Protein AF-A0A0V0QYP5-F1 (afdb_monomer)

Structure (mmCIF, N/CA/C/O backbone):
data_AF-A0A0V0QYP5-F1
#
_entry.id   AF-A0A0V0QYP5-F1
#
loop_
_atom_site.group_PDB
_atom_site.id
_atom_site.type_symbol
_atom_site.label_atom_id
_atom_site.label_alt_id
_atom_site.label_comp_id
_atom_site.label_asym_id
_atom_site.label_entity_id
_atom_site.label_seq_id
_atom_site.pdbx_PDB_ins_code
_atom_site.Cartn_x
_atom_site.Cartn_y
_atom_site.Cartn_z
_atom_site.occupancy
_atom_site.B_iso_or_equiv
_atom_site.auth_seq_id
_atom_site.auth_comp_id
_atom_site.auth_asym_id
_atom_site.auth_atom_id
_atom_site.pdbx_PDB_model_num
ATOM 1 N N . MET A 1 1 ? 13.765 -15.704 -57.315 1.00 53.16 1 MET A N 1
ATOM 2 C CA . MET A 1 1 ? 14.510 -14.980 -56.261 1.00 53.16 1 MET A CA 1
ATOM 3 C C . MET A 1 1 ? 13.565 -14.400 -55.214 1.00 53.16 1 MET A C 1
ATOM 5 O O . MET A 1 1 ? 14.045 -14.079 -54.140 1.00 53.16 1 MET A O 1
ATOM 9 N N . ASP A 1 2 ? 12.255 -14.352 -55.475 1.00 53.53 2 ASP A N 1
ATOM 10 C CA . ASP A 1 2 ? 11.252 -13.851 -54.523 1.00 53.53 2 ASP A CA 1
ATOM 11 C C . ASP A 1 2 ? 10.907 -14.829 -53.381 1.00 53.53 2 ASP A C 1
ATOM 13 O O . ASP A 1 2 ? 10.533 -14.388 -52.301 1.00 53.53 2 ASP A O 1
ATOM 17 N N . ASP A 1 3 ? 11.130 -16.138 -53.550 1.00 54.53 3 ASP A N 1
ATOM 18 C CA . ASP A 1 3 ? 10.831 -17.136 -52.502 1.00 54.53 3 ASP A CA 1
ATOM 19 C C . ASP A 1 3 ? 11.769 -17.071 -51.281 1.00 54.53 3 ASP A C 1
ATOM 21 O O . ASP A 1 3 ? 11.439 -17.594 -50.220 1.00 54.53 3 ASP A O 1
ATOM 25 N N . PHE A 1 4 ? 12.944 -16.442 -51.403 1.00 55.88 4 PHE A N 1
ATOM 26 C CA . PHE A 1 4 ? 13.913 -16.380 -50.300 1.00 55.88 4 PHE A CA 1
ATOM 27 C C . PHE A 1 4 ? 13.578 -15.266 -49.297 1.00 55.88 4 PHE A C 1
ATOM 29 O O . PHE A 1 4 ? 13.729 -15.457 -48.096 1.00 55.88 4 PHE A O 1
ATOM 36 N N . PHE A 1 5 ? 13.047 -14.136 -49.777 1.00 58.66 5 PHE A N 1
ATOM 37 C CA . PHE A 1 5 ? 12.621 -13.023 -48.9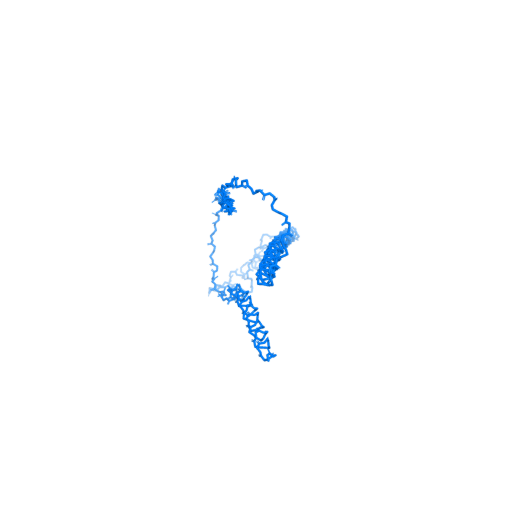19 1.00 58.66 5 PHE A CA 1
ATOM 38 C C . PHE A 1 5 ? 11.366 -13.365 -48.110 1.00 58.66 5 PHE A C 1
ATOM 40 O O . PHE A 1 5 ? 11.250 -12.981 -46.951 1.00 58.66 5 PHE A O 1
ATOM 47 N N . GLN A 1 6 ? 10.462 -14.160 -48.684 1.00 67.81 6 GLN A N 1
ATOM 48 C CA . GLN A 1 6 ? 9.231 -14.568 -48.009 1.00 67.81 6 GLN A CA 1
ATOM 49 C C . GLN A 1 6 ? 9.480 -15.566 -46.866 1.00 67.81 6 GLN A C 1
ATOM 51 O O . GLN A 1 6 ? 8.699 -15.644 -45.920 1.00 67.81 6 GLN A O 1
ATOM 56 N N . GLN A 1 7 ? 10.589 -16.311 -46.928 1.00 69.69 7 GLN A N 1
ATOM 57 C CA . GLN A 1 7 ? 10.993 -17.232 -45.869 1.00 69.69 7 GLN A CA 1
ATOM 58 C C . GLN A 1 7 ? 11.652 -16.511 -44.682 1.00 69.69 7 GLN A C 1
ATOM 60 O O . GLN A 1 7 ? 11.530 -16.976 -43.551 1.00 69.69 7 GLN A O 1
ATOM 65 N N . GLU A 1 8 ? 12.325 -15.384 -44.920 1.00 69.81 8 GLU A N 1
ATOM 66 C CA . GLU A 1 8 ? 12.982 -14.595 -43.871 1.00 69.81 8 GLU A CA 1
ATOM 67 C C . GLU A 1 8 ? 11.965 -13.769 -43.063 1.00 69.81 8 GLU A C 1
ATOM 69 O O . GLU A 1 8 ? 12.056 -13.704 -41.837 1.00 69.81 8 GLU A O 1
ATOM 74 N N . GLU A 1 9 ? 10.927 -13.248 -43.726 1.00 70.81 9 GLU A N 1
ATOM 75 C CA . GLU A 1 9 ? 9.827 -12.511 -43.087 1.00 70.81 9 GLU A CA 1
ATOM 76 C C . GLU A 1 9 ? 8.991 -13.418 -42.161 1.00 70.81 9 GLU A C 1
ATOM 78 O O . GLU A 1 9 ? 8.730 -13.068 -41.010 1.00 70.81 9 GLU A O 1
ATOM 83 N N . GLN A 1 10 ? 8.693 -14.654 -42.587 1.00 69.50 10 GLN A N 1
ATOM 84 C CA . GLN A 1 10 ? 8.013 -15.638 -41.728 1.00 69.50 10 GLN A CA 1
ATOM 85 C C . GLN A 1 10 ? 8.860 -16.086 -40.529 1.00 69.50 10 GLN A C 1
ATOM 87 O O . GLN A 1 10 ? 8.317 -16.501 -39.505 1.00 69.50 10 GLN A O 1
ATOM 92 N N . GLN A 1 11 ? 10.190 -16.023 -40.636 1.00 70.56 11 GLN A N 1
ATOM 93 C CA . GLN A 1 11 ? 11.078 -16.414 -39.543 1.00 70.56 11 GLN A CA 1
ATOM 94 C C . GLN A 1 11 ? 11.203 -15.309 -38.481 1.00 70.56 11 GLN A C 1
ATOM 96 O O . GLN A 1 11 ? 11.362 -15.632 -37.304 1.00 70.56 11 GLN A O 1
ATOM 101 N N . GLN A 1 12 ? 11.062 -14.033 -38.866 1.00 67.31 12 GLN A N 1
ATOM 102 C CA . GLN A 1 12 ? 10.974 -12.915 -37.919 1.00 67.31 12 GLN A CA 1
ATOM 103 C C . GLN A 1 12 ? 9.638 -12.892 -37.166 1.00 67.31 12 GLN A C 1
ATOM 105 O O . GLN A 1 12 ? 9.656 -12.783 -35.940 1.00 67.31 12 GLN A O 1
ATOM 110 N N . GLU A 1 13 ? 8.501 -13.101 -37.842 1.00 67.94 13 GLU A N 1
ATOM 111 C CA . GLU A 1 13 ? 7.188 -13.138 -37.167 1.00 67.94 13 GLU A CA 1
ATOM 112 C C . GLU A 1 13 ? 7.093 -14.260 -36.118 1.00 67.94 13 GLU A C 1
ATOM 114 O O . GLU A 1 13 ? 6.471 -14.095 -35.066 1.00 67.94 13 GLU A O 1
ATOM 119 N N . HIS A 1 14 ? 7.741 -15.406 -36.360 1.00 65.69 14 HIS A N 1
ATOM 120 C CA . HIS A 1 14 ? 7.749 -16.509 -35.395 1.00 65.69 14 HIS A CA 1
ATOM 121 C C . HIS A 1 14 ? 8.608 -16.220 -34.154 1.00 65.69 14 HIS A C 1
ATOM 123 O O . HIS A 1 14 ? 8.344 -16.770 -33.084 1.00 65.69 14 HIS A O 1
ATOM 129 N N . GLN A 1 15 ? 9.618 -15.353 -34.278 1.00 63.19 15 GLN A N 1
ATOM 130 C CA . GLN A 1 15 ? 10.482 -14.969 -33.163 1.00 63.19 15 GLN A CA 1
ATOM 131 C C . GLN A 1 15 ? 9.819 -13.908 -32.270 1.00 63.19 15 GLN A C 1
ATOM 133 O O . GLN A 1 15 ? 9.962 -13.976 -31.050 1.00 63.19 15 GLN A O 1
ATOM 138 N N . GLU A 1 16 ? 9.034 -12.987 -32.843 1.00 59.53 16 GLU A N 1
ATOM 139 C CA . GLU A 1 16 ? 8.239 -12.024 -32.062 1.00 59.53 16 GLU A CA 1
ATOM 140 C C . GLU A 1 16 ? 7.101 -12.701 -31.284 1.00 59.53 16 GLU A C 1
ATOM 142 O O . GLU A 1 16 ? 6.906 -12.403 -30.106 1.00 59.53 16 GLU A O 1
ATOM 147 N N . GLN A 1 17 ? 6.413 -13.691 -31.870 1.00 60.09 17 GLN A N 1
ATOM 148 C CA . GLN A 1 17 ? 5.340 -14.406 -31.160 1.00 60.09 17 GLN A CA 1
ATOM 149 C C . GLN A 1 17 ? 5.836 -15.238 -29.964 1.00 60.09 17 GLN A C 1
ATOM 151 O O . GLN A 1 17 ? 5.090 -15.418 -29.002 1.00 60.09 17 GLN A O 1
ATOM 156 N N . GLN A 1 18 ? 7.081 -15.730 -29.985 1.00 55.62 18 GLN A N 1
ATOM 157 C CA . GLN A 1 18 ? 7.662 -16.414 -28.822 1.00 55.62 18 GLN A CA 1
ATOM 158 C C . GLN A 1 18 ? 7.981 -15.450 -27.671 1.00 55.62 18 GLN A C 1
ATOM 160 O O . GLN A 1 18 ? 7.773 -15.810 -26.514 1.00 55.62 18 GLN A O 1
ATOM 165 N N . TYR A 1 19 ? 8.414 -14.222 -27.971 1.00 53.41 19 TYR A N 1
ATOM 166 C CA . TYR A 1 19 ? 8.727 -13.222 -26.944 1.00 53.41 19 TYR A CA 1
ATOM 167 C C . TYR A 1 19 ? 7.479 -12.697 -26.216 1.00 53.41 19 TYR A C 1
ATOM 169 O O . TYR A 1 19 ? 7.526 -12.474 -25.004 1.00 53.41 19 TYR A O 1
ATOM 177 N N . ASP A 1 20 ? 6.348 -12.559 -26.912 1.00 53.25 20 ASP A N 1
ATOM 178 C CA . ASP A 1 20 ? 5.087 -12.135 -26.285 1.00 53.25 20 ASP A CA 1
ATOM 179 C C . ASP A 1 20 ? 4.459 -13.226 -25.402 1.00 53.25 20 ASP A C 1
ATOM 181 O O . ASP A 1 20 ? 3.785 -12.921 -24.414 1.00 53.25 20 ASP A O 1
ATOM 185 N N . GLN A 1 21 ? 4.701 -14.506 -25.709 1.00 53.16 21 GLN A N 1
ATOM 186 C CA . GLN A 1 21 ? 4.174 -15.616 -24.913 1.00 53.16 21 GLN A CA 1
ATOM 187 C C . GLN A 1 21 ? 4.957 -15.834 -23.604 1.00 53.16 21 GLN A C 1
ATOM 189 O O . GLN A 1 21 ? 4.363 -16.260 -22.612 1.00 53.16 21 GLN A O 1
ATOM 194 N N . GLU A 1 22 ? 6.250 -15.488 -23.553 1.00 53.25 22 GLU A N 1
ATOM 195 C CA . GLU A 1 22 ? 7.044 -15.551 -22.314 1.00 53.25 22 GLU A CA 1
ATOM 196 C C . GLU A 1 22 ? 6.731 -14.399 -21.343 1.00 53.25 22 GLU A C 1
ATOM 198 O O . GLU A 1 22 ? 6.664 -14.637 -20.136 1.00 53.25 22 GLU A O 1
ATOM 203 N N . GLN A 1 23 ? 6.418 -13.185 -21.823 1.00 54.53 23 GLN A N 1
ATOM 204 C CA . GLN A 1 23 ? 6.046 -12.079 -20.920 1.00 54.53 23 GLN A CA 1
ATOM 205 C C . GLN A 1 23 ? 4.699 -12.293 -20.209 1.00 54.53 23 GLN A C 1
ATOM 207 O O . GLN A 1 23 ? 4.527 -11.831 -19.085 1.00 54.53 23 GLN A O 1
ATOM 212 N N . GLN A 1 24 ? 3.760 -13.043 -20.797 1.00 54.03 24 GLN A N 1
ATOM 213 C CA . GLN A 1 24 ? 2.479 -13.359 -20.139 1.00 54.03 24 GLN A CA 1
ATOM 214 C C . GLN A 1 24 ? 2.578 -14.506 -19.112 1.00 54.03 24 GLN A C 1
ATOM 216 O O . GLN A 1 24 ? 1.658 -14.715 -18.314 1.00 54.03 24 GLN A O 1
ATOM 221 N N . GLY A 1 25 ? 3.682 -15.262 -19.116 1.00 48.03 25 GLY A N 1
ATOM 222 C CA . GLY A 1 25 ? 3.931 -16.347 -18.164 1.00 48.03 25 GLY A CA 1
ATOM 223 C C . GLY A 1 25 ? 4.463 -15.874 -16.809 1.00 48.03 25 GLY A C 1
ATOM 224 O O . GLY A 1 25 ? 4.170 -16.499 -15.789 1.00 48.03 25 GLY A O 1
ATOM 225 N N . GLU A 1 26 ? 5.206 -14.764 -16.773 1.00 50.50 26 GLU A N 1
ATOM 226 C CA . GLU A 1 26 ? 5.828 -14.263 -15.538 1.00 50.50 26 GLU A CA 1
ATOM 227 C C . GLU A 1 26 ? 4.867 -13.444 -14.662 1.00 50.50 26 GLU A C 1
ATOM 229 O O . GLU A 1 26 ? 4.971 -13.495 -13.434 1.00 50.50 26 GLU A O 1
ATOM 234 N N . ASP A 1 27 ? 3.865 -12.787 -15.255 1.00 49.34 27 ASP A N 1
ATOM 235 C CA . ASP A 1 27 ? 2.861 -12.023 -14.499 1.00 49.34 27 ASP A CA 1
ATOM 236 C C . ASP A 1 27 ? 1.897 -12.931 -13.701 1.00 49.34 27 ASP A C 1
ATOM 238 O O . ASP A 1 27 ? 1.342 -12.517 -12.685 1.00 49.34 27 ASP A O 1
ATOM 242 N N . ASN A 1 28 ? 1.755 -14.208 -14.080 1.00 49.97 28 ASN A N 1
ATOM 243 C CA . ASN A 1 28 ? 0.887 -15.168 -13.382 1.00 49.97 28 ASN A CA 1
ATOM 244 C C . ASN A 1 28 ? 1.536 -15.838 -12.157 1.00 49.97 28 ASN A C 1
ATOM 246 O O . ASN A 1 28 ? 0.851 -16.523 -11.394 1.00 49.97 28 ASN A O 1
ATOM 250 N N . TYR A 1 29 ? 2.844 -15.665 -11.932 1.00 50.25 29 TYR A N 1
ATOM 251 C CA . TYR A 1 29 ? 3.521 -16.332 -10.812 1.00 50.25 29 TYR A CA 1
ATOM 252 C C . TYR A 1 29 ? 3.349 -15.599 -9.471 1.00 50.25 29 TYR A C 1
ATOM 254 O O . TYR A 1 29 ? 3.568 -16.193 -8.414 1.00 50.25 29 TYR A O 1
ATOM 262 N N . PHE A 1 30 ? 2.929 -14.329 -9.491 1.00 48.25 30 PHE A N 1
ATOM 263 C CA . PHE A 1 30 ? 2.711 -13.540 -8.273 1.00 48.25 30 PHE A CA 1
ATOM 264 C C . PHE A 1 30 ? 1.252 -13.545 -7.787 1.00 48.25 30 PHE A C 1
ATOM 266 O O . PHE A 1 30 ? 0.999 -13.262 -6.617 1.00 48.25 30 PHE A O 1
ATOM 273 N N . GLU A 1 31 ? 0.293 -13.910 -8.643 1.00 47.88 31 GLU A N 1
ATOM 274 C CA . GLU A 1 31 ? -1.141 -13.840 -8.319 1.00 47.88 31 GLU A CA 1
ATOM 275 C C . GLU A 1 31 ? -1.688 -15.115 -7.643 1.00 47.88 31 GLU A C 1
ATOM 277 O O . GLU A 1 31 ? -2.779 -15.101 -7.083 1.00 47.88 31 GLU A O 1
ATOM 282 N N . ASN A 1 32 ? -0.909 -16.205 -7.588 1.00 45.22 32 ASN A N 1
ATOM 283 C CA . ASN A 1 32 ? -1.390 -17.509 -7.104 1.00 45.22 32 ASN A CA 1
ATOM 284 C C . ASN A 1 32 ? -0.876 -17.939 -5.715 1.00 45.22 32 ASN A C 1
ATOM 286 O O . ASN A 1 32 ? -0.945 -19.115 -5.366 1.00 45.22 32 ASN A O 1
ATOM 290 N N . GLN A 1 33 ? -0.367 -17.007 -4.899 1.00 51.31 33 GLN A N 1
ATOM 291 C CA . GLN A 1 33 ? 0.080 -17.296 -3.523 1.00 51.31 33 GLN A CA 1
ATOM 292 C C . GLN A 1 33 ? -0.805 -16.686 -2.421 1.00 51.31 33 GLN A C 1
ATOM 294 O O . GLN A 1 33 ? -0.380 -16.605 -1.271 1.00 51.31 33 GLN A O 1
ATOM 299 N N . GLN A 1 34 ? -2.035 -16.264 -2.741 1.00 52.47 34 GLN A N 1
ATOM 300 C CA . GLN A 1 34 ? -2.908 -15.576 -1.778 1.00 52.47 34 GLN A CA 1
ATOM 301 C C . GLN A 1 34 ? -4.223 -16.287 -1.423 1.00 52.47 34 GLN A C 1
ATOM 303 O O . GLN A 1 34 ? -5.089 -15.675 -0.802 1.00 52.47 34 GLN A O 1
ATOM 308 N N . GLN A 1 35 ? -4.375 -17.576 -1.732 1.00 51.72 35 GLN A N 1
ATOM 309 C CA . GLN A 1 35 ? -5.512 -18.370 -1.258 1.00 51.72 35 GLN A CA 1
ATOM 310 C C . GLN A 1 35 ? -5.071 -19.780 -0.879 1.00 51.72 35 GLN A C 1
ATOM 312 O O . GLN A 1 35 ? -5.054 -20.662 -1.721 1.00 51.72 35 GLN A O 1
ATOM 317 N N . GLU A 1 36 ? -4.693 -19.964 0.385 1.00 50.28 36 GLU A N 1
ATOM 318 C CA . GLU A 1 36 ? -5.029 -21.137 1.207 1.00 50.28 36 GLU A CA 1
ATOM 319 C C . GLU A 1 36 ? -4.433 -20.924 2.606 1.00 50.28 36 GLU A C 1
ATOM 321 O O . GLU A 1 36 ? -3.222 -20.975 2.813 1.00 50.28 36 GLU A O 1
ATOM 326 N N . GLY A 1 37 ? -5.297 -20.599 3.567 1.00 43.81 37 GLY A N 1
ATOM 327 C CA . GLY A 1 37 ? -4.904 -20.330 4.947 1.00 43.81 37 GLY A CA 1
ATOM 328 C C . GLY A 1 37 ? -6.056 -19.809 5.798 1.00 43.81 37 GLY A C 1
ATOM 329 O O . GLY A 1 37 ? -5.898 -18.803 6.485 1.00 43.81 37 GLY A O 1
ATOM 330 N N . GLU A 1 38 ? -7.220 -20.458 5.714 1.00 50.66 38 GLU A N 1
ATOM 331 C CA . GLU A 1 38 ? -8.222 -20.388 6.778 1.00 50.66 38 GLU A CA 1
ATOM 332 C C . GLU A 1 38 ? -7.829 -21.357 7.907 1.00 50.66 38 GLU A C 1
ATOM 334 O O . GLU A 1 38 ? -7.291 -22.438 7.665 1.00 50.66 38 GLU A O 1
ATOM 339 N N . ASP A 1 39 ? -8.131 -20.920 9.128 1.00 52.06 39 ASP A N 1
ATOM 340 C CA . ASP A 1 39 ? -8.142 -21.657 10.393 1.00 52.06 39 ASP A CA 1
ATOM 341 C C . ASP A 1 39 ? -6.800 -21.928 11.091 1.00 52.06 39 ASP A C 1
ATOM 343 O O . ASP A 1 39 ? -6.361 -23.065 11.254 1.00 52.06 39 ASP A O 1
ATOM 347 N N . HIS A 1 40 ? -6.225 -20.872 11.683 1.00 42.31 40 HIS A N 1
ATOM 348 C CA . HIS A 1 40 ? -5.511 -21.037 12.950 1.00 42.31 40 HIS A CA 1
ATOM 349 C C . HIS A 1 40 ? -6.034 -20.103 14.041 1.00 42.31 40 HIS A C 1
ATOM 351 O O . HIS A 1 40 ? -6.167 -18.890 13.890 1.00 42.31 40 HIS A O 1
ATOM 357 N N . GLU A 1 41 ? -6.363 -20.766 15.142 1.00 43.88 41 GLU A N 1
ATOM 358 C CA . GLU A 1 41 ? -6.987 -20.291 16.359 1.00 43.88 41 GLU A CA 1
ATOM 359 C C . GLU A 1 41 ? -6.230 -19.147 17.043 1.00 43.88 41 GLU A C 1
ATOM 361 O O . GLU A 1 41 ? -5.001 -19.084 17.067 1.00 43.88 41 GLU A O 1
ATOM 366 N N . ASN A 1 42 ? -7.031 -18.292 17.683 1.00 50.44 42 ASN A N 1
ATOM 367 C CA . ASN A 1 42 ? -6.669 -17.375 18.757 1.00 50.44 42 ASN A CA 1
ATOM 368 C C . ASN A 1 42 ? -5.474 -17.849 19.600 1.00 50.44 42 ASN A C 1
ATOM 370 O O . ASN A 1 42 ? -5.575 -18.826 20.344 1.00 50.44 42 ASN A O 1
ATOM 374 N N . HIS A 1 43 ? -4.401 -17.062 19.593 1.00 41.81 43 HIS A N 1
ATOM 375 C CA . HIS A 1 43 ? -3.522 -16.920 20.749 1.00 41.81 43 HIS A CA 1
ATOM 376 C C . HIS A 1 43 ? -3.422 -15.441 21.120 1.00 41.81 43 HIS A C 1
ATOM 378 O O . HIS A 1 43 ? -2.831 -14.630 20.409 1.00 41.81 43 HIS A O 1
ATOM 384 N N . GLU A 1 44 ? -4.024 -15.114 22.262 1.00 50.66 44 GLU A N 1
ATOM 385 C CA . GLU A 1 44 ? -3.632 -13.979 23.087 1.00 50.66 44 GLU A CA 1
ATOM 386 C C . GLU A 1 44 ? -2.145 -14.110 23.441 1.00 50.66 44 GLU A C 1
ATOM 388 O O . GLU A 1 44 ? -1.722 -15.141 23.961 1.00 50.66 44 GLU A O 1
ATOM 393 N N . ASN A 1 45 ? -1.362 -13.070 23.161 1.00 42.28 45 ASN A N 1
ATOM 394 C CA . ASN A 1 45 ? -0.267 -12.584 24.006 1.00 42.28 45 ASN A CA 1
ATOM 395 C C . ASN A 1 45 ? 0.260 -11.282 23.385 1.00 42.28 45 ASN A C 1
ATOM 397 O O . ASN A 1 45 ? 0.645 -11.240 22.222 1.00 42.28 45 ASN A O 1
ATOM 401 N N . GLN A 1 46 ? 0.001 -10.157 24.049 1.00 43.78 46 GLN A N 1
ATOM 402 C CA . GLN A 1 46 ? 0.918 -9.501 24.990 1.00 43.78 46 GLN A CA 1
ATOM 403 C C . GLN A 1 46 ? 2.019 -8.711 24.275 1.00 43.78 46 GLN A C 1
ATOM 405 O O . GLN A 1 46 ? 2.936 -9.272 23.687 1.00 43.78 46 GLN A O 1
ATOM 410 N N . ASP A 1 47 ? 1.863 -7.389 24.348 1.00 50.94 47 ASP A N 1
ATOM 411 C CA . ASP A 1 47 ? 2.914 -6.385 24.504 1.00 50.94 47 ASP A CA 1
ATOM 412 C C . ASP A 1 47 ? 4.283 -6.721 23.898 1.00 50.94 47 ASP A C 1
ATOM 414 O O . ASP A 1 47 ? 5.191 -7.187 24.577 1.00 50.94 47 ASP A O 1
ATOM 418 N N . ASN A 1 48 ? 4.454 -6.350 22.630 1.00 44.38 48 ASN A N 1
ATOM 419 C CA . ASN A 1 48 ? 5.758 -5.990 22.076 1.00 44.38 48 ASN A CA 1
ATOM 420 C C . ASN A 1 48 ? 5.711 -4.517 21.644 1.00 44.38 48 ASN A C 1
ATOM 422 O O . ASN A 1 48 ? 5.717 -4.167 20.463 1.00 44.38 48 ASN A O 1
ATOM 426 N N . GLN A 1 49 ? 5.620 -3.635 22.641 1.00 50.47 49 GLN A N 1
ATOM 427 C CA . GLN A 1 49 ? 6.303 -2.349 22.569 1.00 50.47 49 GLN A CA 1
ATOM 428 C C . GLN A 1 49 ? 7.764 -2.643 22.881 1.00 50.47 49 GLN A C 1
ATOM 430 O O . GLN A 1 49 ? 8.080 -2.878 24.035 1.00 50.47 49 GLN A O 1
ATOM 435 N N . ASP A 1 50 ? 8.585 -2.749 21.842 1.00 48.66 50 ASP A N 1
A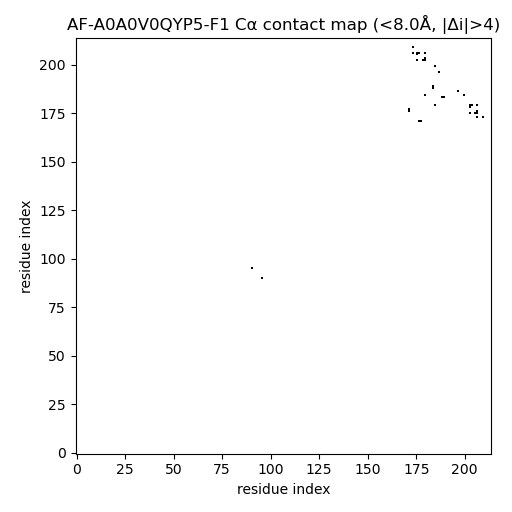TOM 436 C CA . ASP A 1 50 ? 10.037 -2.545 21.838 1.00 48.66 50 ASP A CA 1
ATOM 437 C C . ASP A 1 50 ? 10.585 -3.272 20.614 1.00 48.66 50 ASP A C 1
ATOM 439 O O . ASP A 1 50 ? 10.709 -4.493 20.586 1.00 48.66 50 ASP A O 1
ATOM 443 N N . ASN A 1 51 ? 10.828 -2.510 19.550 1.00 47.28 51 ASN A N 1
ATOM 444 C CA . ASN A 1 51 ? 12.142 -2.399 18.918 1.00 47.28 51 ASN A CA 1
ATOM 445 C C . ASN A 1 51 ? 11.971 -1.809 17.509 1.00 47.28 51 ASN A C 1
ATOM 447 O O . ASN A 1 51 ? 12.077 -2.491 16.493 1.00 47.28 51 ASN A O 1
ATOM 451 N N . PHE A 1 52 ? 11.668 -0.509 17.452 1.00 43.69 52 PHE A N 1
ATOM 452 C CA . PHE A 1 52 ? 11.731 0.282 16.219 1.00 43.69 52 PHE A CA 1
ATOM 453 C C . PHE A 1 52 ? 13.163 0.808 15.997 1.00 43.69 52 PHE A C 1
ATOM 455 O O . PHE A 1 52 ? 13.359 1.897 15.460 1.00 43.69 52 PHE A O 1
ATOM 462 N N . GLU A 1 53 ? 14.182 0.063 16.445 1.00 44.84 53 GLU A N 1
ATOM 463 C CA . GLU A 1 53 ? 15.564 0.338 16.083 1.00 44.84 53 GLU A CA 1
ATOM 464 C C . GLU A 1 53 ? 15.883 -0.319 14.743 1.00 44.84 53 GLU A C 1
ATOM 466 O O . GLU A 1 53 ? 16.008 -1.532 14.599 1.00 44.84 53 GLU A O 1
ATOM 471 N N . ASN A 1 54 ? 16.133 0.560 13.778 1.00 47.09 54 ASN A N 1
ATOM 472 C CA . ASN A 1 54 ? 17.220 0.365 12.837 1.00 47.09 54 ASN A CA 1
ATOM 473 C C . ASN A 1 54 ? 16.999 -0.700 11.752 1.00 47.09 54 ASN A C 1
ATOM 475 O O . ASN A 1 54 ? 17.890 -1.490 11.448 1.00 47.09 54 ASN A O 1
ATOM 479 N N . TYR A 1 55 ? 15.885 -0.600 11.023 1.00 43.00 55 TYR A N 1
ATOM 480 C CA . TYR A 1 55 ? 15.972 -0.863 9.586 1.00 43.00 55 TYR A CA 1
ATOM 481 C C . TYR A 1 55 ? 16.709 0.313 8.949 1.00 43.00 55 TYR A C 1
ATOM 483 O O . TYR A 1 55 ? 16.109 1.231 8.386 1.00 43.00 55 TYR A O 1
ATOM 491 N N . GLN A 1 56 ? 18.040 0.285 9.067 1.00 43.81 56 GLN A N 1
ATOM 492 C CA . GLN A 1 56 ? 18.891 0.864 8.043 1.00 43.81 56 GLN A CA 1
ATOM 493 C C . GLN A 1 56 ? 18.314 0.389 6.717 1.00 43.81 56 GLN A C 1
ATOM 495 O O . GLN A 1 56 ? 18.341 -0.804 6.407 1.00 43.81 56 GLN A O 1
ATOM 500 N N . GLN A 1 57 ? 17.751 1.338 5.964 1.00 47.84 57 GLN A N 1
ATOM 501 C CA . GLN A 1 57 ? 17.686 1.228 4.521 1.00 47.84 57 GLN A CA 1
ATOM 502 C C . GLN A 1 57 ? 18.989 0.551 4.103 1.00 47.84 57 GLN A C 1
ATOM 504 O O . GLN A 1 57 ? 20.054 1.115 4.391 1.00 47.84 57 GLN A O 1
ATOM 509 N N . PRO A 1 58 ? 18.970 -0.609 3.425 1.00 46.91 58 PRO A N 1
ATOM 510 C CA . PRO A 1 58 ? 20.056 -0.828 2.509 1.00 46.91 58 PRO A CA 1
ATOM 511 C C . PRO A 1 58 ? 19.991 0.410 1.620 1.00 46.91 58 PRO A C 1
ATOM 513 O O . PRO A 1 58 ? 19.025 0.609 0.880 1.00 46.91 58 PRO A O 1
ATOM 516 N N . GLN A 1 59 ? 20.972 1.306 1.770 1.00 44.12 59 GLN A N 1
ATOM 517 C CA . GLN A 1 59 ? 21.402 2.099 0.645 1.00 44.12 59 GLN A CA 1
ATOM 518 C C . GLN A 1 59 ? 21.639 1.033 -0.407 1.00 44.12 59 GLN A C 1
ATOM 520 O O . GLN A 1 59 ? 22.638 0.316 -0.353 1.00 44.12 59 GLN A O 1
ATOM 525 N N . SER A 1 60 ? 20.633 0.825 -1.258 1.00 45.06 60 SER A N 1
ATOM 526 C CA . SER A 1 60 ? 20.771 0.129 -2.510 1.00 45.06 60 SER A CA 1
ATOM 527 C C . SER A 1 60 ? 21.818 0.969 -3.189 1.00 45.06 60 SER A C 1
ATOM 529 O O . SER A 1 60 ? 21.524 2.042 -3.728 1.00 45.06 60 SER A O 1
ATOM 531 N N . GLY A 1 61 ? 23.064 0.547 -2.958 1.00 41.72 61 GLY A N 1
ATOM 532 C CA . GLY A 1 61 ? 24.241 1.124 -3.527 1.00 41.72 61 GLY A CA 1
ATOM 533 C C . GLY A 1 61 ? 23.867 1.309 -4.966 1.00 41.72 61 GLY A C 1
ATOM 534 O O . GLY A 1 61 ? 23.321 0.404 -5.600 1.00 41.72 61 GLY A O 1
ATOM 535 N N . ASN A 1 62 ? 24.036 2.542 -5.402 1.00 44.56 62 ASN A N 1
ATOM 536 C CA . ASN A 1 62 ? 23.922 2.931 -6.774 1.00 44.56 62 ASN A CA 1
ATOM 537 C C . ASN A 1 62 ? 25.014 2.151 -7.524 1.00 44.56 62 ASN A C 1
ATOM 539 O O . ASN A 1 62 ? 26.029 2.703 -7.918 1.00 44.56 62 ASN A O 1
ATOM 543 N N . SER A 1 63 ? 24.823 0.844 -7.699 1.00 46.16 63 SER A N 1
ATOM 544 C CA . SER A 1 63 ? 25.420 0.044 -8.741 1.00 46.16 63 SER A CA 1
ATOM 545 C C . SER A 1 63 ? 24.627 0.351 -10.008 1.00 46.16 63 SER A C 1
ATOM 547 O O . SER A 1 63 ? 24.171 -0.529 -10.731 1.00 46.16 63 SER A O 1
ATOM 549 N N . GLN A 1 64 ? 24.575 1.644 -10.354 1.00 44.69 64 GLN A N 1
ATOM 550 C CA . GLN A 1 64 ? 25.109 2.021 -11.647 1.00 44.69 64 GLN A CA 1
ATOM 551 C C . GLN A 1 64 ? 26.495 1.373 -11.720 1.00 44.69 64 GLN A C 1
ATOM 553 O O . GLN A 1 64 ? 27.520 1.966 -11.394 1.00 44.69 64 GLN A O 1
ATOM 558 N N . GLN A 1 65 ? 26.510 0.106 -12.142 1.00 47.44 65 GLN A N 1
ATOM 559 C CA . GLN A 1 65 ? 27.505 -0.340 -13.086 1.00 47.44 65 GLN A CA 1
ATOM 560 C C . GLN A 1 65 ? 27.394 0.657 -14.226 1.00 47.44 65 GLN A C 1
ATOM 562 O O . GLN A 1 65 ? 26.587 0.544 -15.144 1.00 47.44 65 GLN A O 1
ATOM 567 N N . GLN A 1 66 ? 28.154 1.730 -14.050 1.00 43.03 66 GLN A N 1
ATOM 568 C CA . GLN A 1 66 ? 28.708 2.509 -15.108 1.00 43.03 66 GLN A CA 1
ATOM 569 C C . GLN A 1 66 ? 29.419 1.463 -15.962 1.00 43.03 66 GLN A C 1
ATOM 571 O O . GLN A 1 66 ? 30.580 1.133 -15.735 1.00 43.03 66 GLN A O 1
ATOM 576 N N . TYR A 1 67 ? 28.688 0.902 -16.925 1.00 44.50 67 TYR A N 1
ATOM 577 C CA . TYR A 1 67 ? 29.269 0.548 -18.200 1.00 44.50 67 TYR A CA 1
ATOM 578 C C . TYR A 1 67 ? 29.822 1.875 -18.735 1.00 44.50 67 TYR A C 1
ATOM 580 O O . TYR A 1 67 ? 29.223 2.556 -19.557 1.00 44.50 67 TYR A O 1
ATOM 588 N N . GLN A 1 68 ? 30.966 2.294 -18.183 1.00 45.19 68 GLN A N 1
ATOM 589 C CA . GLN A 1 68 ? 32.013 2.849 -19.001 1.00 45.19 68 GLN A CA 1
ATOM 590 C C . GLN A 1 68 ? 32.250 1.730 -19.997 1.00 45.19 68 GLN A C 1
ATOM 592 O O . GLN A 1 68 ? 32.965 0.766 -19.721 1.00 45.19 68 GLN A O 1
ATOM 597 N N . GLU A 1 69 ? 31.546 1.822 -21.124 1.00 47.50 69 GLU A N 1
ATOM 598 C CA . GLU A 1 69 ? 32.119 1.427 -22.386 1.00 47.50 69 GLU A CA 1
ATOM 599 C C . GLU A 1 69 ? 33.533 1.976 -22.336 1.00 47.50 69 GLU A C 1
ATOM 601 O O . GLU A 1 69 ? 33.795 3.177 -22.437 1.00 47.50 69 GLU A O 1
ATOM 606 N N . GLN A 1 70 ? 34.441 1.061 -22.031 1.00 39.94 70 GLN A N 1
ATOM 607 C CA . GLN A 1 70 ? 35.827 1.175 -22.357 1.00 39.94 70 GLN A CA 1
ATOM 608 C C . GLN A 1 70 ? 35.809 1.223 -23.884 1.00 39.94 70 GLN A C 1
ATOM 610 O O . GLN A 1 70 ? 36.028 0.222 -24.559 1.00 39.94 70 GLN A O 1
ATOM 615 N N . ASN A 1 71 ? 35.477 2.402 -24.419 1.00 45.91 71 ASN A N 1
ATOM 616 C CA . ASN A 1 71 ? 35.994 2.885 -25.674 1.00 45.91 71 ASN A CA 1
ATOM 617 C C . ASN A 1 71 ? 37.501 2.849 -25.453 1.00 45.91 71 ASN A C 1
ATOM 619 O O . ASN A 1 71 ? 38.130 3.822 -25.041 1.00 45.91 71 ASN A O 1
ATOM 623 N N . GLN A 1 72 ? 38.076 1.663 -25.656 1.00 43.88 72 GLN A N 1
ATOM 624 C CA . GLN A 1 72 ? 39.403 1.557 -26.201 1.00 43.88 72 GLN A CA 1
ATOM 625 C C . GLN A 1 72 ? 39.277 2.250 -27.546 1.00 43.88 72 GLN A C 1
ATOM 627 O O . GLN A 1 72 ? 38.949 1.647 -28.565 1.00 43.88 72 GLN A O 1
ATOM 632 N N . GLU A 1 73 ? 39.428 3.569 -27.478 1.00 38.59 73 GLU A N 1
ATOM 633 C CA . GLU A 1 73 ? 39.871 4.414 -28.552 1.00 38.59 73 GLU A CA 1
ATOM 634 C C . GLU A 1 73 ? 41.131 3.707 -29.038 1.00 38.59 73 GLU A C 1
ATOM 636 O O . GLU A 1 73 ? 42.218 3.827 -28.468 1.00 38.59 73 GLU A O 1
ATOM 641 N N . TYR A 1 74 ? 40.939 2.815 -30.011 1.00 40.97 74 TYR A N 1
ATOM 642 C CA . TYR A 1 74 ? 41.999 2.331 -30.857 1.00 40.97 74 TYR A CA 1
ATOM 643 C C . TYR A 1 74 ? 42.531 3.599 -31.500 1.00 40.97 74 TYR A C 1
ATOM 645 O O . TYR A 1 74 ? 42.041 4.066 -32.526 1.00 40.97 74 TYR A O 1
ATOM 653 N N . ASN A 1 75 ? 43.512 4.176 -30.818 1.00 43.66 75 ASN A N 1
ATOM 654 C CA . ASN A 1 75 ? 44.440 5.145 -31.328 1.00 43.66 75 ASN A CA 1
ATOM 655 C C . ASN A 1 75 ? 45.232 4.402 -32.408 1.00 43.66 75 ASN A C 1
ATOM 657 O O . ASN A 1 75 ? 46.349 3.938 -32.190 1.00 43.66 75 ASN A O 1
ATOM 661 N N . TRP A 1 76 ? 44.584 4.187 -33.556 1.00 42.19 76 TRP A N 1
ATOM 662 C CA . TRP A 1 76 ? 45.263 3.972 -34.814 1.00 42.19 76 TRP A CA 1
ATOM 663 C C . TRP A 1 76 ? 46.040 5.254 -35.034 1.00 42.19 76 TRP A C 1
ATOM 665 O O . TRP A 1 76 ? 45.505 6.239 -35.540 1.00 42.19 76 TRP A O 1
ATOM 675 N N . GLU A 1 77 ? 47.282 5.240 -34.548 1.00 38.03 77 GLU A N 1
ATOM 676 C CA . GLU A 1 77 ? 48.311 6.198 -34.888 1.00 38.03 77 GLU A CA 1
ATOM 677 C C . GLU A 1 77 ? 48.165 6.509 -36.371 1.00 38.03 77 GLU A C 1
ATOM 679 O O . GLU A 1 77 ? 48.428 5.677 -37.246 1.00 38.03 77 GLU A O 1
ATOM 684 N N . GLY A 1 78 ? 47.675 7.718 -36.634 1.00 40.38 78 GLY A N 1
ATOM 685 C CA . GLY A 1 78 ? 47.718 8.339 -37.935 1.00 40.38 78 GLY A CA 1
ATOM 686 C C . GLY A 1 78 ? 49.180 8.500 -38.303 1.00 40.38 78 GLY A C 1
ATOM 687 O O . GLY A 1 78 ? 49.778 9.550 -38.075 1.00 40.38 78 GLY A O 1
ATOM 688 N N . GLY A 1 79 ? 49.755 7.442 -38.872 1.00 42.81 79 GLY A N 1
ATOM 689 C CA . GLY A 1 79 ? 50.931 7.536 -39.706 1.00 42.81 79 GLY A CA 1
ATOM 690 C C . GLY A 1 79 ? 50.609 8.558 -40.783 1.00 42.81 79 GLY A C 1
ATOM 691 O O . GLY A 1 79 ? 49.825 8.287 -41.692 1.00 42.81 79 GLY A O 1
ATOM 692 N N . GLN A 1 80 ? 51.173 9.755 -40.634 1.00 44.25 80 GLN A N 1
ATOM 693 C CA . GLN A 1 80 ? 51.192 10.790 -41.654 1.00 44.25 80 GLN A CA 1
ATOM 694 C C . GLN A 1 80 ? 51.962 10.250 -42.861 1.00 44.25 80 GLN A C 1
ATOM 696 O O . GLN A 1 80 ? 53.144 10.526 -43.048 1.00 44.25 80 GLN A O 1
ATOM 701 N N . ASN A 1 81 ? 51.288 9.458 -43.690 1.00 46.41 81 ASN A N 1
ATOM 702 C CA . ASN A 1 81 ? 51.697 9.278 -45.065 1.00 46.41 81 ASN A CA 1
ATOM 703 C C . ASN A 1 81 ? 51.392 10.597 -45.771 1.00 46.41 81 ASN A C 1
ATOM 705 O O . ASN A 1 81 ? 50.234 10.940 -46.007 1.00 46.41 81 ASN A O 1
ATOM 709 N N . GLN A 1 82 ? 52.452 11.353 -46.061 1.00 49.19 82 GLN A N 1
ATOM 710 C CA . GLN A 1 82 ? 52.432 12.403 -47.069 1.00 49.19 82 GLN A CA 1
ATOM 711 C C . GLN A 1 82 ? 51.975 11.769 -48.381 1.00 49.19 82 GLN A C 1
ATOM 713 O O . GLN A 1 82 ? 52.762 11.165 -49.104 1.00 49.19 82 GLN A O 1
ATOM 718 N N . GLN A 1 83 ? 50.679 11.858 -48.657 1.00 48.84 83 GLN A N 1
ATOM 719 C CA . GLN A 1 83 ? 50.136 11.487 -49.946 1.00 48.84 83 GLN A CA 1
ATOM 720 C C . GLN A 1 83 ? 50.326 12.691 -50.864 1.00 48.84 83 GLN A C 1
ATOM 722 O O . GLN A 1 83 ? 49.635 13.706 -50.758 1.00 48.84 83 GLN A O 1
ATOM 727 N N . GLU A 1 84 ? 51.332 12.581 -51.728 1.00 48.53 84 GLU A N 1
ATOM 728 C CA . GLU A 1 84 ? 51.464 13.404 -52.921 1.00 48.53 84 GLU A CA 1
ATOM 729 C C . GLU A 1 84 ? 50.114 13.429 -53.648 1.00 48.53 84 GLU A C 1
ATOM 731 O O . GLU A 1 84 ? 49.539 12.383 -53.960 1.00 48.53 84 GLU A O 1
ATOM 736 N N . GLN A 1 85 ? 49.589 14.633 -53.886 1.00 49.97 85 GLN A N 1
ATOM 737 C CA . GLN A 1 85 ? 48.374 14.843 -54.665 1.00 49.97 85 GLN A CA 1
ATOM 738 C C . GLN A 1 85 ? 48.635 14.407 -56.109 1.00 49.97 85 GLN A C 1
ATOM 740 O O . GLN A 1 85 ? 49.099 15.188 -56.939 1.00 49.97 85 GLN A O 1
ATOM 745 N N . GLN A 1 86 ? 48.345 13.144 -56.407 1.00 58.41 86 GLN A N 1
ATOM 746 C CA . GLN A 1 86 ? 48.186 12.702 -57.781 1.00 58.41 86 GLN A CA 1
ATOM 747 C C . GLN A 1 86 ? 46.824 13.175 -58.313 1.00 58.41 86 GLN A C 1
ATOM 749 O O . GLN A 1 86 ? 45.840 13.185 -57.568 1.00 58.41 86 GLN A O 1
ATOM 754 N N . PRO A 1 87 ? 46.750 13.601 -59.587 1.00 50.50 87 PRO A N 1
ATOM 755 C CA . PRO A 1 87 ? 45.509 14.062 -60.199 1.00 50.50 87 PRO A CA 1
ATOM 756 C C . PRO A 1 87 ? 44.464 12.943 -60.163 1.00 50.50 87 PRO A C 1
ATOM 758 O O . PRO A 1 87 ? 44.808 11.788 -60.400 1.00 50.50 87 PRO A O 1
ATOM 761 N N . ALA A 1 88 ? 43.207 13.296 -59.867 1.00 56.41 88 ALA A N 1
ATOM 762 C CA . ALA A 1 88 ? 42.076 12.378 -59.741 1.00 56.41 88 ALA A CA 1
ATOM 763 C C . ALA A 1 88 ? 42.005 11.399 -60.927 1.00 56.41 88 ALA A C 1
ATOM 765 O O . ALA A 1 88 ? 41.514 11.735 -62.007 1.00 56.41 88 ALA A O 1
ATOM 766 N N . GLN A 1 89 ? 42.526 10.189 -60.723 1.00 59.59 89 GLN A N 1
ATOM 767 C CA . GLN A 1 89 ? 42.367 9.089 -61.658 1.00 59.59 89 GLN A CA 1
ATOM 768 C C . GLN A 1 89 ? 40.931 8.587 -61.520 1.00 59.59 89 GLN A C 1
ATOM 770 O O . GLN A 1 89 ? 40.428 8.405 -60.412 1.00 59.59 89 GLN A O 1
ATOM 775 N N . GLN A 1 90 ? 40.245 8.433 -62.651 1.00 59.75 90 GLN A N 1
ATOM 776 C CA . GLN A 1 90 ? 38.911 7.846 -62.682 1.00 59.75 90 GLN A CA 1
ATOM 777 C C . GLN A 1 90 ? 39.002 6.433 -62.096 1.00 59.75 90 GLN A C 1
ATOM 779 O O . GLN A 1 90 ? 39.745 5.607 -62.623 1.00 59.75 90 GLN A O 1
ATOM 784 N N . LEU A 1 91 ? 38.281 6.199 -60.993 1.00 61.12 91 LEU A N 1
ATOM 785 C CA . LEU A 1 91 ? 38.194 4.898 -60.327 1.00 61.12 91 LEU A CA 1
ATOM 786 C C . LEU A 1 91 ? 37.852 3.825 -61.356 1.00 61.12 91 LEU A C 1
ATOM 788 O O . LEU A 1 91 ? 36.941 3.994 -62.174 1.00 61.12 91 LEU A O 1
ATOM 792 N N . THR A 1 92 ? 38.581 2.718 -61.307 1.00 75.88 92 THR A N 1
ATOM 793 C CA . THR A 1 92 ? 38.253 1.559 -62.133 1.00 75.88 92 THR A CA 1
ATOM 794 C C . THR A 1 92 ? 36.868 1.021 -61.734 1.00 75.88 92 THR A C 1
ATOM 796 O O . THR A 1 92 ? 36.470 1.151 -60.573 1.00 75.88 92 THR A O 1
ATOM 799 N N . PRO A 1 93 ? 36.102 0.402 -62.653 1.00 79.12 93 PRO A N 1
ATOM 800 C CA . PRO A 1 93 ? 34.776 -0.143 -62.334 1.00 79.12 93 PRO A CA 1
ATOM 801 C C . PRO A 1 93 ? 34.766 -1.105 -61.130 1.00 79.12 93 PRO A C 1
ATOM 803 O O . PRO A 1 93 ? 33.785 -1.181 -60.395 1.00 79.12 93 PRO A O 1
ATOM 806 N N . GLU A 1 94 ? 35.875 -1.808 -60.892 1.00 80.81 94 GLU A N 1
ATOM 807 C CA . GLU A 1 94 ? 36.054 -2.713 -59.753 1.00 80.81 94 GLU A CA 1
ATOM 808 C C . GLU A 1 94 ? 36.213 -1.965 -58.415 1.00 80.81 94 GLU A C 1
ATOM 810 O O . GLU A 1 94 ? 35.714 -2.408 -57.378 1.00 80.81 94 GLU A O 1
ATOM 815 N N . GLU A 1 95 ? 36.848 -0.791 -58.422 1.00 82.44 95 GLU A N 1
ATOM 816 C CA . GLU A 1 95 ? 36.956 0.068 -57.239 1.00 82.44 95 GLU A CA 1
ATOM 817 C C . GLU A 1 95 ? 35.621 0.741 -56.903 1.00 82.44 95 GLU A C 1
ATOM 819 O O . GLU A 1 95 ? 35.276 0.837 -55.724 1.00 82.44 95 GLU A O 1
ATOM 824 N N . GLN A 1 96 ? 34.832 1.116 -57.915 1.00 81.88 96 GLN A N 1
ATOM 825 C CA . GLN A 1 96 ? 33.476 1.646 -57.722 1.00 81.88 96 GLN A CA 1
ATOM 826 C C . GLN A 1 96 ? 32.551 0.616 -57.049 1.00 81.88 96 GLN A C 1
ATOM 828 O O . GLN A 1 96 ? 31.867 0.943 -56.079 1.00 81.88 96 GLN A O 1
ATOM 833 N N . ASP A 1 97 ? 32.591 -0.648 -57.483 1.00 86.75 97 ASP A N 1
ATOM 834 C CA . ASP A 1 97 ? 31.831 -1.744 -56.858 1.00 86.75 97 ASP A CA 1
ATOM 835 C C . ASP A 1 97 ? 32.304 -2.039 -55.417 1.00 86.75 97 ASP A C 1
ATOM 837 O O . ASP A 1 97 ? 31.526 -2.387 -54.520 1.00 86.75 97 ASP A O 1
ATOM 841 N N . ARG A 1 98 ? 33.601 -1.859 -55.139 1.00 86.50 98 ARG A N 1
ATOM 842 C CA . ARG A 1 98 ? 34.148 -1.986 -53.779 1.00 86.50 98 ARG A CA 1
ATOM 843 C C . ARG A 1 98 ? 33.671 -0.861 -52.859 1.00 86.50 98 ARG A C 1
ATOM 845 O O . ARG A 1 98 ? 33.374 -1.122 -51.690 1.00 86.50 98 ARG A O 1
ATOM 852 N N . GLU A 1 99 ? 33.605 0.371 -53.353 1.00 85.38 99 GLU A N 1
ATOM 853 C CA . GLU A 1 99 ? 33.074 1.509 -52.599 1.00 85.38 99 GLU A CA 1
ATOM 854 C C . GLU A 1 99 ? 31.570 1.386 -52.352 1.00 85.38 99 GLU A C 1
ATOM 856 O O . GLU A 1 99 ? 31.121 1.634 -51.230 1.00 85.38 99 GLU A O 1
ATOM 861 N N . GLU A 1 100 ? 30.801 0.928 -53.342 1.00 87.25 100 GLU A N 1
ATOM 862 C CA . GLU A 1 100 ? 29.362 0.714 -53.185 1.00 87.25 100 GLU A CA 1
ATOM 863 C C . GLU A 1 100 ? 29.067 -0.347 -52.115 1.00 87.25 100 GLU A C 1
ATOM 865 O O . GLU A 1 100 ? 28.229 -0.125 -51.238 1.00 87.25 100 GLU A O 1
ATOM 870 N N . ARG A 1 101 ? 29.813 -1.462 -52.102 1.00 87.88 101 ARG A N 1
ATOM 871 C CA . ARG A 1 101 ? 29.701 -2.481 -51.042 1.00 87.88 101 ARG A CA 1
ATOM 872 C C . ARG A 1 101 ? 30.030 -1.933 -49.656 1.00 87.88 101 ARG A C 1
ATOM 874 O O . ARG A 1 101 ? 29.308 -2.217 -48.704 1.00 87.88 101 ARG A O 1
ATOM 881 N N . LYS A 1 102 ? 31.074 -1.107 -49.534 1.00 90.62 102 LYS A N 1
ATOM 882 C CA . LYS A 1 102 ? 3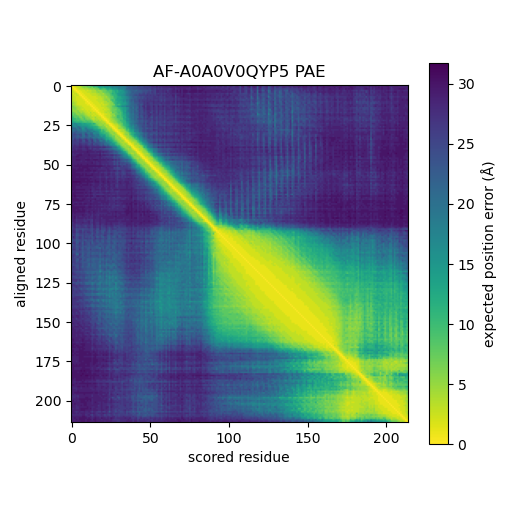1.405 -0.431 -48.266 1.00 90.62 102 LYS A CA 1
ATOM 883 C C . LYS A 1 102 ? 30.326 0.560 -47.831 1.00 90.62 102 LYS A C 1
ATOM 885 O O . LYS A 1 102 ? 30.133 0.748 -46.633 1.00 90.62 102 LYS A O 1
ATOM 890 N N . ARG A 1 103 ? 29.656 1.232 -48.772 1.00 91.19 103 ARG A N 1
ATOM 891 C CA . ARG A 1 103 ? 28.557 2.153 -48.459 1.00 91.19 103 ARG A CA 1
ATOM 892 C C . ARG A 1 103 ? 27.342 1.392 -47.936 1.00 91.19 103 ARG A C 1
ATOM 894 O O . ARG A 1 103 ? 26.868 1.718 -46.858 1.00 91.19 103 ARG A O 1
ATOM 901 N N . LYS A 1 104 ? 26.929 0.327 -48.630 1.00 92.00 104 LYS A N 1
ATOM 902 C CA . LYS A 1 104 ? 25.819 -0.542 -48.199 1.00 92.00 104 LYS A CA 1
ATOM 903 C C . LYS A 1 104 ? 26.068 -1.173 -46.829 1.00 92.00 104 LYS A C 1
ATOM 905 O O . LYS A 1 104 ? 25.152 -1.244 -46.022 1.00 92.00 104 LYS A O 1
ATOM 910 N N . LEU A 1 105 ? 27.305 -1.593 -46.550 1.00 92.19 105 LEU A N 1
ATOM 911 C CA . LEU A 1 105 ? 27.657 -2.142 -45.239 1.00 92.19 105 LEU A CA 1
ATOM 912 C C . LEU A 1 105 ? 27.523 -1.092 -44.127 1.00 92.19 105 LEU A C 1
ATOM 914 O O . LEU A 1 105 ? 26.930 -1.386 -43.09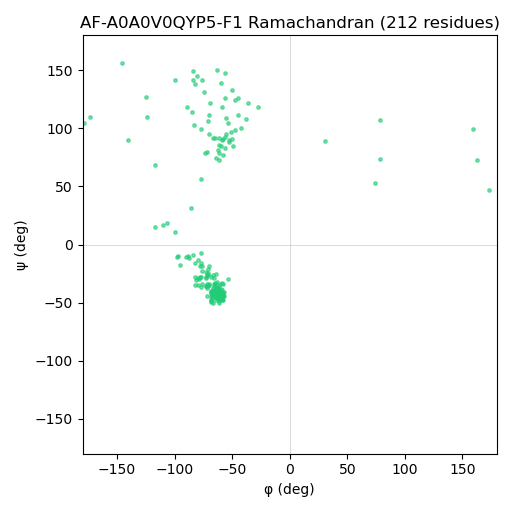6 1.00 92.19 105 LEU A O 1
ATOM 918 N N . ARG A 1 106 ? 28.002 0.138 -44.362 1.00 92.94 106 ARG A N 1
ATOM 919 C CA . ARG A 1 106 ? 27.831 1.248 -43.411 1.00 92.94 106 ARG A CA 1
ATOM 920 C C . ARG A 1 106 ? 26.363 1.590 -43.179 1.00 92.94 106 ARG A C 1
ATOM 922 O O . ARG A 1 106 ? 25.952 1.701 -42.035 1.00 92.94 106 ARG A O 1
ATOM 929 N N . GLU A 1 107 ? 25.568 1.688 -44.243 1.00 94.31 107 GLU A N 1
ATOM 930 C CA . GLU A 1 107 ? 24.124 1.941 -44.139 1.00 94.31 107 GLU A CA 1
ATOM 931 C C . GLU A 1 107 ? 23.421 0.846 -43.306 1.00 94.31 107 GLU A C 1
ATOM 933 O O . GLU A 1 107 ? 22.600 1.158 -42.445 1.00 94.31 107 GLU A O 1
ATOM 938 N N . ALA A 1 108 ? 23.781 -0.429 -43.494 1.00 92.94 108 ALA A N 1
ATOM 939 C CA . ALA A 1 108 ? 23.229 -1.541 -42.714 1.00 92.94 108 ALA A CA 1
ATOM 940 C C . ALA A 1 108 ? 23.663 -1.516 -41.233 1.00 92.94 108 ALA A C 1
ATOM 942 O O . ALA A 1 108 ? 22.855 -1.788 -40.342 1.00 92.94 108 ALA A O 1
ATOM 943 N N . GLU A 1 109 ? 24.923 -1.172 -40.949 1.00 93.81 109 GLU A N 1
ATOM 944 C CA . GLU A 1 109 ? 25.426 -1.008 -39.578 1.00 93.81 109 GLU A CA 1
ATOM 945 C C . GLU A 1 109 ? 24.751 0.167 -38.857 1.00 93.81 109 GLU A C 1
ATOM 947 O O . GLU A 1 109 ? 24.360 0.039 -37.692 1.00 93.81 109 GLU A O 1
ATOM 952 N N . GLU A 1 110 ? 24.555 1.290 -39.550 1.00 95.00 110 GLU A N 1
ATOM 953 C CA . GLU A 1 110 ? 23.848 2.461 -39.027 1.00 95.00 110 GLU A CA 1
ATOM 954 C C . GLU A 1 110 ? 22.387 2.127 -38.703 1.00 95.00 110 GLU A C 1
ATOM 956 O O . GLU A 1 110 ? 21.923 2.429 -37.603 1.00 95.00 110 GLU A O 1
ATOM 961 N N . GLN A 1 111 ? 21.678 1.434 -39.600 1.00 95.56 111 GLN A N 1
ATOM 962 C CA . GLN A 1 111 ? 20.301 0.987 -39.355 1.00 95.56 111 GLN A CA 1
ATOM 963 C C . GLN A 1 111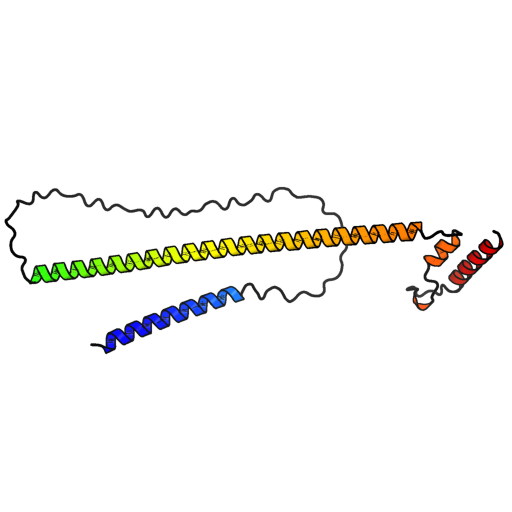 ? 20.207 0.044 -38.154 1.00 95.56 111 GLN A C 1
ATOM 965 O O . GLN A 1 111 ? 19.354 0.229 -37.285 1.00 95.56 111 GLN A O 1
ATOM 970 N N . ARG A 1 112 ? 21.112 -0.936 -38.056 1.00 95.00 112 ARG A N 1
ATOM 971 C CA . ARG A 1 112 ? 21.153 -1.853 -36.910 1.00 95.00 112 ARG A CA 1
ATOM 972 C C . ARG A 1 112 ? 21.406 -1.102 -35.603 1.00 95.00 112 ARG A C 1
ATOM 974 O O . ARG A 1 112 ? 20.777 -1.398 -34.591 1.00 95.00 112 ARG A O 1
ATOM 981 N N . THR A 1 113 ? 22.302 -0.120 -35.626 1.00 95.62 113 THR A N 1
ATOM 982 C CA . THR A 1 113 ? 22.608 0.706 -34.452 1.00 95.62 113 THR A CA 1
ATOM 983 C C . THR A 1 113 ? 21.395 1.532 -34.030 1.00 95.62 113 THR A C 1
ATOM 985 O O . THR A 1 113 ? 21.062 1.567 -32.848 1.00 95.62 113 THR A O 1
ATOM 988 N N . GLN A 1 114 ? 20.679 2.132 -34.985 1.00 96.88 114 GLN A N 1
ATOM 989 C CA . GLN A 1 114 ? 19.449 2.877 -34.705 1.00 96.88 114 GLN A CA 1
ATOM 990 C C . GLN A 1 114 ? 18.362 1.991 -34.086 1.00 96.88 114 GLN A C 1
ATOM 992 O O . GLN A 1 114 ? 17.738 2.399 -33.110 1.00 96.88 114 GLN A O 1
ATOM 997 N N . GLN A 1 115 ? 18.177 0.767 -34.589 1.00 96.19 115 GLN A N 1
ATOM 998 C CA . GLN A 1 115 ? 17.222 -0.185 -34.010 1.00 96.19 115 GLN A CA 1
ATOM 999 C C . GLN A 1 115 ? 17.583 -0.564 -32.568 1.00 96.19 115 GLN A C 1
ATOM 1001 O O . GLN A 1 115 ? 16.703 -0.664 -31.717 1.00 96.19 115 GLN A O 1
ATOM 1006 N N . ILE A 1 116 ? 18.872 -0.755 -32.270 1.00 95.88 116 ILE A N 1
ATOM 1007 C CA . ILE A 1 116 ? 19.327 -1.049 -30.903 1.00 95.88 116 ILE A CA 1
ATOM 1008 C C . ILE A 1 116 ? 19.028 0.129 -29.972 1.00 95.88 116 ILE A C 1
ATOM 1010 O O . ILE A 1 116 ? 18.513 -0.088 -28.877 1.00 95.88 116 ILE A O 1
ATOM 1014 N N . ILE A 1 117 ? 19.306 1.362 -30.407 1.00 96.69 117 ILE A N 1
ATOM 1015 C CA . ILE A 1 117 ? 19.028 2.570 -29.617 1.00 96.69 117 ILE A CA 1
ATOM 1016 C C . ILE A 1 117 ? 17.527 2.691 -29.332 1.00 96.69 117 ILE A C 1
ATOM 1018 O O . ILE A 1 117 ? 17.147 2.877 -28.180 1.00 96.69 117 ILE A O 1
ATOM 1022 N N . GLN A 1 118 ? 16.676 2.510 -30.347 1.00 97.50 118 GLN A N 1
ATOM 1023 C CA . GLN A 1 118 ? 15.219 2.561 -30.178 1.00 97.50 118 GLN A CA 1
ATOM 1024 C C . GLN A 1 118 ? 14.729 1.529 -29.157 1.00 97.50 118 GLN A C 1
ATOM 1026 O O . GLN A 1 118 ? 14.030 1.887 -28.213 1.00 97.50 118 GLN A O 1
ATOM 1031 N N . ARG A 1 119 ? 15.181 0.272 -29.264 1.00 97.25 119 ARG A N 1
ATOM 1032 C CA . ARG A 1 119 ? 14.817 -0.785 -28.305 1.00 97.25 119 ARG A CA 1
ATOM 1033 C C . ARG A 1 119 ? 15.258 -0.457 -26.876 1.00 97.25 119 ARG A C 1
ATOM 1035 O O . ARG A 1 119 ? 14.515 -0.705 -25.931 1.00 97.25 119 ARG A O 1
ATOM 1042 N N . GLN A 1 120 ? 16.446 0.121 -26.702 1.00 96.38 120 GLN A N 1
ATOM 1043 C CA . GLN A 1 120 ? 16.932 0.541 -25.383 1.00 96.38 120 GLN A CA 1
ATOM 1044 C C . GLN A 1 120 ? 16.110 1.700 -24.800 1.00 96.38 120 GLN A C 1
ATOM 1046 O O . GLN A 1 120 ? 15.848 1.731 -23.594 1.00 96.38 120 GLN A O 1
ATOM 1051 N N . GLU A 1 121 ? 15.699 2.659 -25.631 1.00 97.75 121 GLU A N 1
ATOM 1052 C CA . GLU A 1 121 ? 14.838 3.770 -25.214 1.00 97.75 121 GLU A CA 1
ATOM 1053 C C . GLU A 1 121 ? 13.438 3.283 -24.816 1.00 97.75 121 GLU A C 1
ATOM 1055 O O . GLU A 1 121 ? 12.910 3.701 -23.779 1.00 97.75 121 GLU A O 1
ATOM 1060 N N . GLU A 1 122 ? 12.869 2.354 -25.582 1.00 97.81 122 GLU A N 1
ATOM 1061 C CA . GLU A 1 122 ? 11.590 1.709 -25.281 1.00 97.81 122 GLU A CA 1
ATOM 1062 C C . GLU A 1 122 ? 11.650 0.929 -23.964 1.00 97.81 122 GLU A C 1
ATOM 1064 O O . GLU A 1 122 ? 10.827 1.166 -23.077 1.00 97.81 122 GLU A O 1
ATOM 1069 N N . GLU A 1 123 ? 12.662 0.074 -23.771 1.00 97.00 123 GLU A N 1
ATOM 1070 C CA . GLU A 1 123 ? 12.844 -0.683 -22.525 1.00 97.00 123 GLU A CA 1
ATOM 1071 C C . GLU A 1 123 ? 12.975 0.260 -21.320 1.00 97.00 123 GLU A C 1
ATOM 1073 O O . GLU A 1 123 ? 12.344 0.064 -20.274 1.00 97.00 123 GLU A O 1
ATOM 1078 N N . ARG A 1 124 ? 13.764 1.332 -21.463 1.00 97.00 124 ARG A N 1
ATOM 1079 C CA . ARG A 1 124 ? 13.941 2.330 -20.405 1.00 97.00 124 ARG A CA 1
ATOM 1080 C C . ARG A 1 124 ? 12.619 3.009 -20.051 1.00 97.00 124 ARG A C 1
ATOM 1082 O O . ARG A 1 124 ? 12.352 3.216 -18.864 1.00 97.00 124 ARG A O 1
ATOM 1089 N N . THR A 1 125 ? 11.817 3.343 -21.057 1.00 97.81 125 THR A N 1
ATOM 1090 C CA . THR A 1 125 ? 10.518 4.001 -20.885 1.00 97.81 125 THR A CA 1
ATOM 1091 C C . THR A 1 125 ? 9.538 3.069 -20.183 1.00 97.81 125 THR A C 1
ATOM 1093 O O . THR A 1 125 ? 9.023 3.422 -19.123 1.00 97.81 125 THR A O 1
ATOM 1096 N N . GLN A 1 126 ? 9.394 1.831 -20.660 1.00 97.31 126 GLN A N 1
ATOM 1097 C CA . GLN A 1 126 ? 8.539 0.822 -20.028 1.00 97.31 126 GLN A CA 1
ATOM 1098 C C . GLN A 1 126 ? 8.951 0.550 -18.577 1.00 97.31 126 GLN A C 1
ATOM 1100 O O . GLN A 1 126 ? 8.114 0.455 -17.680 1.00 97.31 126 GLN A O 1
ATOM 1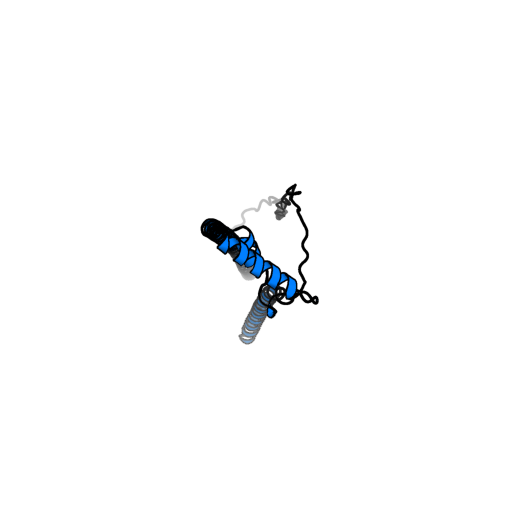105 N N . LYS A 1 127 ? 10.256 0.470 -18.298 1.00 97.94 127 LYS A N 1
ATOM 1106 C CA . LYS A 1 127 ? 10.767 0.286 -16.934 1.00 97.94 127 LYS A CA 1
ATOM 1107 C C . LYS A 1 127 ? 10.433 1.469 -16.030 1.00 97.94 127 LYS A C 1
ATOM 1109 O O . LYS A 1 127 ? 10.160 1.274 -14.844 1.00 97.94 127 LYS A O 1
ATOM 1114 N N . GLN A 1 128 ? 10.475 2.689 -16.559 1.00 97.69 128 GLN A N 1
ATOM 1115 C CA . GLN A 1 128 ? 10.083 3.883 -15.819 1.00 97.69 128 GLN A CA 1
ATOM 1116 C C . GLN A 1 128 ? 8.575 3.897 -15.543 1.00 97.69 128 GLN A C 1
ATOM 1118 O O . GLN A 1 128 ? 8.187 4.142 -14.402 1.00 97.69 128 GLN A O 1
ATOM 1123 N N . GLU A 1 129 ? 7.748 3.568 -16.531 1.00 97.75 129 GLU A N 1
ATOM 1124 C CA . GLU A 1 129 ? 6.291 3.479 -16.384 1.00 97.75 129 GLU A CA 1
ATOM 1125 C C . GLU A 1 129 ? 5.888 2.415 -15.357 1.00 97.75 129 GLU A C 1
ATOM 1127 O O . GLU A 1 129 ? 5.132 2.709 -14.431 1.00 97.75 129 GLU A O 1
ATOM 1132 N N . ARG A 1 130 ? 6.470 1.208 -15.429 1.00 97.38 130 ARG A N 1
ATOM 1133 C CA . ARG A 1 130 ? 6.234 0.143 -14.435 1.00 97.38 130 ARG A CA 1
ATOM 1134 C C . ARG A 1 130 ? 6.587 0.606 -13.018 1.00 97.38 130 ARG A C 1
ATOM 1136 O O . ARG A 1 130 ? 5.847 0.335 -12.076 1.00 97.38 130 ARG A O 1
ATOM 1143 N N . ARG A 1 131 ? 7.693 1.343 -12.852 1.00 97.44 131 ARG A N 1
ATOM 1144 C CA . ARG A 1 131 ? 8.092 1.906 -11.548 1.00 97.44 131 ARG A CA 1
ATOM 1145 C C . ARG A 1 131 ? 7.119 2.966 -11.046 1.00 97.44 131 ARG A C 1
ATOM 1147 O O . ARG A 1 131 ? 6.827 2.974 -9.855 1.00 97.44 131 ARG A O 1
ATOM 1154 N N . GLN A 1 132 ? 6.647 3.851 -11.920 1.00 98.12 132 GLN A N 1
ATOM 1155 C CA . GLN A 1 132 ? 5.668 4.878 -11.558 1.00 98.12 132 GLN A CA 1
ATOM 1156 C C . GLN A 1 132 ? 4.346 4.237 -11.135 1.00 98.12 132 GLN A C 1
ATOM 1158 O O . GLN A 1 132 ? 3.861 4.519 -10.044 1.00 98.12 132 GLN A O 1
ATOM 1163 N N . LYS A 1 133 ? 3.840 3.280 -11.917 1.00 98.06 133 LYS A N 1
ATOM 1164 C CA . LYS A 1 133 ? 2.618 2.540 -11.590 1.00 98.06 133 LYS A CA 1
ATOM 1165 C C . LYS A 1 133 ? 2.724 1.806 -10.249 1.00 98.06 133 LYS A C 1
ATOM 1167 O O . LYS A 1 133 ? 1.847 1.943 -9.404 1.00 98.06 133 LYS A O 1
ATOM 1172 N N . ALA A 1 134 ? 3.836 1.113 -9.998 1.00 97.31 134 ALA A N 1
ATOM 1173 C CA . ALA A 1 134 ? 4.065 0.447 -8.715 1.00 97.31 134 ALA A CA 1
ATOM 1174 C C . ALA A 1 134 ? 4.104 1.435 -7.529 1.00 97.31 134 ALA A C 1
ATOM 1176 O O . ALA A 1 134 ? 3.640 1.118 -6.433 1.00 97.31 134 ALA A O 1
ATOM 1177 N N . GLN A 1 135 ? 4.647 2.643 -7.724 1.00 98.00 135 GLN A N 1
ATOM 1178 C CA . GLN A 1 135 ? 4.631 3.691 -6.698 1.00 98.00 135 GLN A CA 1
ATOM 1179 C C . GLN A 1 135 ? 3.216 4.215 -6.435 1.00 98.00 135 GLN A C 1
ATOM 1181 O O . GLN A 1 135 ? 2.854 4.411 -5.274 1.00 98.00 135 GLN A O 1
ATOM 1186 N N . GLU A 1 136 ? 2.423 4.418 -7.486 1.00 98.25 136 GLU A N 1
ATOM 1187 C CA . GLU A 1 136 ? 1.025 4.836 -7.377 1.00 98.25 136 GLU A CA 1
ATOM 1188 C C . GLU A 1 136 ? 0.184 3.792 -6.636 1.00 98.25 136 GLU A C 1
ATOM 1190 O O . GLU A 1 136 ? -0.522 4.139 -5.691 1.00 98.25 136 GLU A O 1
ATOM 1195 N N . GLU A 1 137 ? 0.311 2.512 -6.989 1.00 97.94 137 GLU A N 1
ATOM 1196 C CA . GLU A 1 137 ? -0.387 1.411 -6.313 1.00 97.94 137 GLU A CA 1
ATOM 1197 C C . GLU A 1 137 ? 0.003 1.315 -4.833 1.00 97.94 137 GLU A C 1
ATOM 1199 O O . GLU A 1 137 ? -0.860 1.198 -3.958 1.00 97.94 137 GLU A O 1
ATOM 1204 N N . LEU A 1 138 ? 1.297 1.448 -4.521 1.00 98.12 138 LEU A N 1
ATOM 1205 C CA . LEU A 1 138 ? 1.775 1.455 -3.139 1.00 98.12 138 LEU A CA 1
ATOM 1206 C C . LEU A 1 138 ? 1.198 2.632 -2.341 1.00 98.12 138 LEU A C 1
ATOM 1208 O O . LEU A 1 138 ? 0.861 2.481 -1.163 1.00 98.12 138 LEU A O 1
ATOM 1212 N N . GLN A 1 139 ? 1.101 3.807 -2.960 1.00 98.25 139 GLN A N 1
ATOM 1213 C CA . GLN A 1 139 ? 0.528 4.992 -2.334 1.00 98.25 139 GLN A CA 1
ATOM 1214 C C . GLN A 1 139 ? -0.976 4.813 -2.086 1.00 98.25 139 GLN A C 1
ATOM 1216 O O . GLN A 1 139 ? -1.437 5.026 -0.964 1.00 98.25 139 GLN A O 1
ATOM 1221 N N . GLN A 1 140 ? -1.721 4.327 -3.082 1.00 98.25 140 GLN A N 1
ATOM 1222 C CA . GLN A 1 140 ? -3.148 4.027 -2.947 1.00 98.25 140 GLN A CA 1
ATOM 1223 C C . GLN A 1 140 ? -3.409 2.998 -1.843 1.00 98.25 140 GLN A C 1
ATOM 1225 O O . GLN A 1 140 ? -4.302 3.187 -1.017 1.00 98.25 140 GLN A O 1
ATOM 1230 N N . TRP A 1 141 ? -2.603 1.936 -1.769 1.00 98.38 141 TRP A N 1
ATOM 1231 C CA . TRP A 1 141 ? -2.718 0.931 -0.714 1.00 98.38 141 TRP A CA 1
ATOM 1232 C C . TRP A 1 141 ? -2.501 1.531 0.682 1.00 98.38 141 TRP A C 1
ATOM 1234 O O . TRP A 1 141 ? -3.261 1.241 1.612 1.00 98.38 141 TRP A O 1
ATOM 1244 N N . LYS A 1 142 ? -1.500 2.410 0.843 1.00 98.38 142 LYS A N 1
ATOM 1245 C CA . LYS A 1 142 ? -1.254 3.113 2.113 1.00 98.38 142 LYS A CA 1
ATOM 1246 C C . LYS A 1 142 ? -2.442 3.978 2.518 1.00 98.38 142 LYS A C 1
ATOM 1248 O O . LYS A 1 142 ? -2.870 3.904 3.668 1.00 98.38 142 LYS A O 1
ATOM 1253 N N . GLU A 1 143 ? -2.992 4.746 1.582 1.00 98.44 143 GLU A N 1
ATOM 1254 C CA . GLU A 1 143 ? -4.144 5.616 1.828 1.00 98.44 143 GLU A CA 1
ATOM 1255 C C . GLU A 1 143 ? -5.388 4.811 2.210 1.00 98.44 143 GLU A C 1
ATOM 1257 O O . GLU A 1 143 ? -6.046 5.121 3.204 1.00 98.44 143 GLU A O 1
ATOM 1262 N N . GLN A 1 144 ? -5.686 3.729 1.486 1.00 98.06 144 GLN A N 1
ATOM 1263 C CA . GLN A 1 144 ? -6.799 2.834 1.815 1.00 98.06 144 GLN A CA 1
ATOM 1264 C C . GLN A 1 144 ? -6.630 2.216 3.206 1.00 98.06 144 GLN A C 1
ATOM 1266 O O . GLN A 1 144 ? -7.579 2.168 3.996 1.00 98.06 144 GLN A O 1
ATOM 1271 N N . ARG A 1 145 ? -5.411 1.778 3.538 1.00 98.12 145 ARG A N 1
ATOM 1272 C CA . ARG A 1 145 ? -5.091 1.223 4.854 1.00 98.12 145 ARG A CA 1
ATOM 1273 C C . ARG A 1 145 ? -5.281 2.257 5.961 1.00 98.12 145 ARG A C 1
ATOM 1275 O O . ARG A 1 145 ? -5.874 1.932 6.989 1.00 98.12 145 ARG A O 1
ATOM 1282 N N . GLU A 1 146 ? -4.803 3.481 5.766 1.00 98.38 146 GLU A N 1
ATOM 1283 C CA . GLU A 1 146 ? -4.942 4.568 6.737 1.00 98.38 146 GLU A CA 1
ATOM 1284 C C . GLU A 1 146 ? -6.410 4.957 6.941 1.00 98.38 146 GLU A C 1
ATOM 1286 O O . GLU A 1 146 ? -6.877 5.010 8.080 1.00 98.38 146 GLU A O 1
ATOM 1291 N N . GLN A 1 147 ? -7.180 5.093 5.859 1.00 98.12 147 GLN A N 1
ATOM 1292 C CA . GLN A 1 147 ? -8.624 5.319 5.935 1.00 98.12 147 GLN A CA 1
ATOM 1293 C C . GLN A 1 147 ? -9.340 4.184 6.677 1.00 98.12 147 GLN A C 1
ATOM 1295 O O . GLN A 1 147 ? -10.217 4.439 7.503 1.00 98.12 147 GLN A O 1
ATOM 1300 N N . GLY A 1 148 ? -8.963 2.927 6.429 1.00 97.81 148 GLY A N 1
ATOM 1301 C CA . GLY A 1 148 ? -9.516 1.772 7.136 1.00 97.81 148 GLY A CA 1
ATOM 1302 C C . GLY A 1 148 ? -9.168 1.751 8.629 1.00 97.81 148 GLY A C 1
ATOM 1303 O O . GLY A 1 148 ? -9.972 1.313 9.453 1.00 97.81 148 GLY A O 1
ATOM 1304 N N . ILE A 1 149 ? -7.983 2.232 9.010 1.00 97.94 149 ILE A N 1
ATOM 1305 C CA . ILE A 1 149 ? -7.603 2.411 10.417 1.00 97.94 149 ILE A CA 1
ATOM 1306 C C . ILE A 1 149 ? -8.429 3.531 11.051 1.00 97.94 149 ILE A C 1
ATOM 1308 O O . ILE A 1 149 ? -8.976 3.325 12.133 1.00 97.94 149 ILE A O 1
ATOM 1312 N N . GLU A 1 150 ? -8.567 4.680 10.390 1.00 98.25 150 GLU A N 1
ATOM 1313 C CA . GLU A 1 150 ? -9.295 5.815 10.960 1.00 98.25 150 GLU A CA 1
ATOM 1314 C C . GLU A 1 150 ? -10.789 5.515 11.115 1.00 98.25 150 GLU A C 1
ATOM 1316 O O . GLU A 1 150 ? -11.353 5.779 12.176 1.00 98.25 150 GLU A O 1
ATOM 1321 N N . ARG A 1 151 ? -11.411 4.844 10.136 1.00 97.94 151 ARG A N 1
ATOM 1322 C CA . ARG A 1 151 ? -12.801 4.370 10.257 1.00 97.94 151 ARG A CA 1
ATOM 1323 C C . ARG A 1 151 ? -12.987 3.437 11.450 1.00 97.94 151 ARG A C 1
ATOM 1325 O O . ARG A 1 151 ? -13.941 3.603 12.201 1.00 97.94 151 ARG A O 1
ATOM 1332 N N . ARG A 1 152 ? -12.068 2.487 11.666 1.00 97.75 152 ARG A N 1
ATOM 1333 C CA . ARG A 1 152 ? -12.114 1.595 12.840 1.00 97.75 152 ARG A CA 1
ATOM 1334 C C . ARG A 1 152 ? -11.930 2.360 14.147 1.00 97.75 152 ARG A C 1
ATOM 1336 O O . ARG A 1 152 ? -12.661 2.122 15.099 1.00 97.75 152 ARG A O 1
ATOM 1343 N N . ARG A 1 153 ? -11.000 3.317 14.198 1.00 97.94 153 ARG A N 1
ATOM 1344 C CA . ARG A 1 153 ? -10.815 4.184 15.374 1.00 97.94 153 ARG A CA 1
ATOM 1345 C C . ARG A 1 153 ? -12.048 5.027 15.669 1.00 97.94 153 ARG A C 1
ATOM 1347 O O . ARG A 1 153 ? -12.339 5.276 16.834 1.00 97.94 153 ARG A O 1
ATOM 1354 N N . GLN A 1 154 ? -12.734 5.516 14.641 1.00 97.69 154 GLN A N 1
ATOM 1355 C CA . GLN A 1 154 ? -13.974 6.260 14.810 1.00 97.69 154 GLN A CA 1
ATOM 1356 C C . GLN A 1 154 ? -15.093 5.348 15.320 1.00 97.69 154 GLN A C 1
ATOM 1358 O O . GLN A 1 154 ? -15.686 5.669 16.342 1.00 97.69 154 GLN A O 1
ATOM 1363 N N . ALA A 1 155 ? -15.304 4.191 14.690 1.00 97.56 155 ALA A N 1
ATOM 1364 C CA . ALA A 1 155 ? -16.312 3.223 15.120 1.00 97.56 155 ALA A CA 1
ATOM 1365 C C . ALA A 1 155 ? -16.100 2.780 16.577 1.00 97.56 155 ALA A C 1
ATOM 1367 O O . ALA A 1 155 ? -17.038 2.797 17.364 1.00 97.56 155 ALA A O 1
ATOM 1368 N N . ASN A 1 156 ? -14.856 2.485 16.971 1.00 96.88 156 ASN A N 1
ATOM 1369 C CA . ASN A 1 156 ? -14.540 2.112 18.351 1.00 96.88 156 ASN A CA 1
ATOM 1370 C C . ASN A 1 156 ? -14.820 3.256 19.339 1.00 96.88 156 ASN A C 1
ATOM 1372 O O . ASN A 1 156 ? -15.300 3.010 20.441 1.00 96.88 156 ASN A O 1
ATOM 1376 N N . ARG A 1 157 ? -14.532 4.511 18.958 1.00 97.25 157 ARG A N 1
ATOM 1377 C CA . ARG A 1 157 ? -14.851 5.686 19.787 1.00 97.25 157 ARG A CA 1
ATOM 1378 C C . ARG A 1 157 ? -16.360 5.871 19.938 1.00 97.25 157 ARG A C 1
ATOM 1380 O O . ARG A 1 157 ? -16.816 6.160 21.038 1.00 97.25 157 ARG A O 1
ATOM 1387 N N . GLU A 1 158 ? -17.119 5.700 18.861 1.00 96.50 158 GLU A N 1
ATOM 1388 C CA . GLU A 1 158 ? -18.584 5.777 18.881 1.00 96.50 158 GLU A CA 1
ATOM 1389 C C . GLU A 1 158 ? -19.193 4.653 19.734 1.00 96.50 158 GLU A C 1
ATOM 1391 O O . GLU A 1 158 ? -20.079 4.909 20.546 1.00 96.50 158 GLU A O 1
ATOM 1396 N N . GLU A 1 159 ? -18.677 3.426 19.624 1.00 95.81 159 GLU A N 1
ATOM 1397 C CA . GLU A 1 159 ? -19.094 2.294 20.457 1.00 95.81 159 GLU A CA 1
ATOM 1398 C C . GLU A 1 159 ? -18.780 2.533 21.939 1.00 95.81 159 GLU A C 1
ATOM 1400 O O . GLU A 1 159 ? -19.626 2.297 22.805 1.00 95.81 159 GLU A O 1
ATOM 1405 N N . GLU A 1 160 ? -17.589 3.050 22.247 1.00 94.12 160 GLU A N 1
ATOM 1406 C CA . GLU A 1 160 ? -17.215 3.392 23.616 1.00 94.12 160 GLU A CA 1
ATOM 1407 C C . GLU A 1 160 ? -18.131 4.481 24.190 1.00 94.12 160 GLU A C 1
ATOM 1409 O O . GLU A 1 160 ? -18.613 4.345 25.317 1.00 94.12 160 GLU A O 1
ATOM 1414 N N . GLN A 1 161 ? -18.424 5.527 23.413 1.00 94.19 161 GLN A N 1
ATOM 1415 C CA . GLN A 1 161 ? -19.358 6.583 23.808 1.00 94.19 161 GLN A CA 1
ATOM 1416 C C . GLN A 1 161 ? -20.761 6.025 24.048 1.00 94.19 161 GLN A C 1
ATOM 1418 O O . GLN A 1 161 ? -21.323 6.254 25.118 1.00 94.19 161 GLN A O 1
ATOM 1423 N N . ALA A 1 162 ? -21.292 5.215 23.131 1.00 92.94 162 ALA A N 1
ATOM 1424 C CA . ALA A 1 162 ? -22.596 4.576 23.291 1.00 92.94 162 ALA A CA 1
ATOM 1425 C C . ALA A 1 162 ? -22.646 3.668 24.534 1.00 92.94 162 ALA A C 1
ATOM 1427 O O . ALA A 1 162 ? -23.638 3.649 25.267 1.00 92.94 162 ALA A O 1
ATOM 1428 N N . MET A 1 163 ? -21.560 2.946 24.827 1.00 89.75 163 MET A N 1
ATOM 1429 C CA . MET A 1 163 ? -21.450 2.127 26.033 1.00 89.75 163 MET A CA 1
ATOM 1430 C C . MET A 1 163 ? -21.404 2.988 27.304 1.00 89.75 163 MET A C 1
ATOM 1432 O O . MET A 1 163 ? -22.025 2.635 28.310 1.00 89.75 163 MET A O 1
ATOM 1436 N N . GLN A 1 164 ? -20.673 4.105 27.290 1.00 90.12 164 GLN A N 1
ATOM 1437 C CA . GLN A 1 164 ? -20.612 5.039 28.416 1.00 90.12 164 GLN A CA 1
ATOM 1438 C C . GLN A 1 164 ? -21.964 5.725 28.654 1.00 90.12 164 GLN A C 1
ATOM 1440 O O . GLN A 1 164 ? -22.421 5.767 29.796 1.00 90.12 164 GLN A O 1
ATOM 1445 N N . GLU A 1 165 ? -22.644 6.183 27.604 1.00 88.88 165 GLU A N 1
ATOM 1446 C CA . GLU A 1 165 ? -23.997 6.745 27.679 1.00 88.88 165 GLU A CA 1
ATOM 1447 C C . GLU A 1 165 ? -25.007 5.711 28.181 1.00 88.88 165 GLU A C 1
ATOM 1449 O O . GLU A 1 165 ? -25.814 6.004 29.063 1.00 88.88 165 GLU A O 1
ATOM 1454 N N . GLY A 1 166 ? -24.922 4.467 27.700 1.00 84.44 166 GLY A N 1
ATOM 1455 C CA . GLY A 1 166 ? -25.724 3.354 28.204 1.00 84.44 166 GLY A CA 1
ATOM 1456 C C . GLY A 1 166 ? -25.505 3.110 29.699 1.00 84.44 166 GLY A C 1
ATOM 1457 O O . GLY A 1 166 ? -26.470 2.929 30.440 1.00 84.44 166 GLY A O 1
ATOM 1458 N N . LYS A 1 167 ? -24.254 3.179 30.174 1.00 83.00 167 LYS A N 1
ATOM 1459 C CA . LYS A 1 167 ? -23.924 3.073 31.606 1.00 83.00 167 LYS A CA 1
ATOM 1460 C C . LYS A 1 167 ? -24.450 4.258 32.422 1.00 83.00 167 LYS A C 1
ATOM 1462 O O . LYS A 1 167 ? -24.882 4.047 33.550 1.00 83.00 167 LYS A O 1
ATOM 1467 N N . GLN A 1 168 ? -24.424 5.478 31.882 1.00 80.06 168 GLN A N 1
ATOM 1468 C CA . GLN A 1 168 ? -24.950 6.668 32.565 1.00 80.06 168 GLN A CA 1
ATOM 1469 C C . GLN A 1 168 ? -26.485 6.676 32.624 1.00 80.06 168 GLN A C 1
ATOM 1471 O O . GLN A 1 168 ? -27.058 7.050 33.646 1.00 80.06 168 GLN A O 1
ATOM 1476 N N . ASN A 1 169 ? -27.149 6.216 31.562 1.00 77.25 169 ASN A N 1
ATOM 1477 C CA . ASN A 1 169 ? -28.609 6.122 31.489 1.00 77.25 169 ASN A CA 1
ATOM 1478 C C . ASN A 1 169 ? -29.174 4.932 32.282 1.00 77.25 169 ASN A C 1
ATOM 1480 O O . ASN A 1 169 ? -30.355 4.931 32.635 1.00 77.25 169 ASN A O 1
ATOM 1484 N N . GLN A 1 170 ? -28.351 3.930 32.609 1.00 73.81 170 GLN A N 1
ATOM 1485 C CA . GLN A 1 170 ? -28.708 2.872 33.553 1.00 73.81 170 GLN A CA 1
ATOM 1486 C C . GLN A 1 170 ? -28.693 3.408 34.993 1.00 73.81 170 GLN A C 1
ATOM 1488 O O . GLN A 1 170 ? -27.778 3.159 35.778 1.00 73.81 170 GLN A O 1
ATOM 1493 N N . GLN A 1 171 ? -29.752 4.127 35.370 1.00 72.31 171 GLN A N 1
ATOM 1494 C CA . GLN A 1 171 ? -30.049 4.387 36.776 1.00 72.31 171 GLN A CA 1
ATOM 1495 C C . GLN A 1 171 ? -30.507 3.090 37.450 1.00 72.31 171 GLN A C 1
ATOM 1497 O O . GLN A 1 171 ? -31.684 2.730 37.418 1.00 72.31 171 GLN A O 1
ATOM 1502 N N . TYR A 1 172 ? -29.573 2.385 38.085 1.00 76.50 172 TYR A N 1
ATOM 1503 C CA . TYR A 1 172 ? -29.917 1.286 38.981 1.00 76.50 172 TYR A CA 1
ATOM 1504 C C . TYR A 1 172 ? -30.594 1.850 40.231 1.00 76.50 172 TYR A C 1
ATOM 1506 O O . TYR A 1 172 ? -30.001 2.654 40.952 1.00 76.50 172 TYR A O 1
ATOM 1514 N N . LYS A 1 173 ? -31.825 1.414 40.513 1.00 79.00 173 LYS A N 1
ATOM 1515 C CA . LYS A 1 173 ? -32.544 1.821 41.734 1.00 79.00 173 LYS A CA 1
ATOM 1516 C C . LYS A 1 173 ? -31.967 1.165 42.993 1.00 79.00 173 LYS A C 1
ATOM 1518 O O . LYS A 1 173 ? -32.062 1.728 44.077 1.00 79.00 173 LYS A O 1
ATOM 1523 N N . SER A 1 174 ? -31.372 -0.020 42.842 1.00 80.56 174 SER A N 1
ATOM 1524 C CA . SER A 1 174 ? -30.742 -0.804 43.909 1.00 80.56 174 SER A CA 1
ATOM 1525 C C . SER A 1 174 ? -29.514 -1.557 43.370 1.00 80.56 174 SER A C 1
ATOM 1527 O O . SER A 1 174 ? -29.413 -1.859 42.176 1.00 80.56 174 SER A O 1
ATOM 1529 N N . SER A 1 175 ? -28.577 -1.891 44.259 1.00 82.12 175 SER A N 1
ATOM 1530 C CA . SER A 1 175 ? -27.431 -2.759 43.967 1.00 82.12 175 SER A CA 1
ATOM 1531 C C . SER A 1 175 ? -27.854 -4.143 43.451 1.00 82.12 175 SER A C 1
ATOM 1533 O O . SER A 1 175 ? -27.186 -4.684 42.568 1.00 82.12 175 SER A O 1
ATOM 1535 N N . PHE A 1 176 ? -28.982 -4.694 43.911 1.00 83.62 176 PHE A N 1
ATOM 1536 C CA . PHE A 1 176 ? -29.533 -5.955 43.402 1.00 83.62 176 PHE A CA 1
ATOM 1537 C C . PHE A 1 176 ? -30.117 -5.834 41.994 1.00 83.62 176 PHE A C 1
ATOM 1539 O O . PHE A 1 176 ? -30.104 -6.816 41.250 1.00 83.62 176 PHE A O 1
ATOM 1546 N N . ASP A 1 177 ? -30.565 -4.646 41.585 1.00 81.75 177 ASP A N 1
ATOM 1547 C CA . ASP A 1 177 ? -31.012 -4.406 40.211 1.00 81.75 177 ASP A CA 1
ATOM 1548 C C . ASP A 1 177 ? -29.836 -4.577 39.235 1.00 81.75 177 ASP A C 1
ATOM 1550 O O . ASP A 1 177 ? -29.930 -5.328 38.261 1.00 81.75 177 ASP A O 1
ATOM 1554 N N . LYS A 1 178 ? -28.669 -4.023 39.595 1.00 83.06 178 LYS A N 1
ATOM 1555 C CA . LYS A 1 178 ? -27.405 -4.220 38.869 1.00 83.06 178 LYS A CA 1
ATOM 1556 C C . LYS A 1 178 ? -26.983 -5.689 38.822 1.00 83.06 178 LYS A C 1
ATOM 1558 O O . LYS A 1 178 ? -26.585 -6.173 37.765 1.00 83.06 178 LYS A O 1
ATOM 1563 N N . VAL A 1 179 ? -27.073 -6.415 39.938 1.00 83.44 179 VAL A N 1
ATOM 1564 C CA . VAL A 1 179 ? -26.747 -7.854 39.971 1.00 83.44 179 VAL A CA 1
ATOM 1565 C C . VAL A 1 179 ? -27.693 -8.641 39.066 1.00 83.44 179 VAL A C 1
ATOM 1567 O O . VAL A 1 179 ? -27.230 -9.447 38.268 1.00 83.44 179 VAL A O 1
ATOM 1570 N N . SER A 1 180 ? -28.999 -8.370 39.129 1.00 82.62 180 SER A N 1
ATOM 1571 C CA . SER A 1 180 ? -30.008 -9.079 38.337 1.00 82.62 180 SER A CA 1
ATOM 1572 C C . SER A 1 180 ? -29.847 -8.890 36.824 1.00 82.62 180 SER A C 1
ATOM 1574 O O . SER A 1 180 ? -30.121 -9.819 36.073 1.00 82.62 180 SER A O 1
ATOM 1576 N N . GLN A 1 181 ? -29.356 -7.726 36.381 1.00 81.44 181 GLN A N 1
ATOM 1577 C CA . GLN A 1 181 ? -29.085 -7.447 34.966 1.00 81.44 181 GLN A CA 1
ATOM 1578 C C . GLN A 1 181 ? -27.783 -8.086 34.457 1.00 81.44 181 GLN A C 1
ATOM 1580 O O . GLN A 1 181 ? -27.688 -8.396 33.275 1.00 81.44 181 GLN A O 1
ATOM 1585 N N . ASN A 1 182 ? -26.787 -8.295 35.326 1.00 79.88 182 ASN A N 1
ATOM 1586 C CA . ASN A 1 182 ? -25.485 -8.862 34.944 1.00 79.88 182 ASN A CA 1
ATOM 1587 C C . ASN A 1 182 ? -25.423 -10.397 35.028 1.00 79.88 182 ASN A C 1
ATOM 1589 O O . ASN A 1 182 ? -24.457 -10.997 34.562 1.00 79.88 182 ASN A O 1
ATOM 1593 N N . ILE A 1 183 ? -26.421 -11.048 35.630 1.00 82.56 183 ILE A N 1
ATOM 1594 C CA . ILE A 1 183 ? -26.482 -12.511 35.715 1.00 82.56 183 ILE A CA 1
ATOM 1595 C C . ILE A 1 183 ? -27.424 -13.083 34.655 1.00 82.56 183 ILE A C 1
ATOM 1597 O O . ILE A 1 183 ? -28.513 -12.566 34.414 1.00 82.56 183 ILE A O 1
ATOM 1601 N N . ALA A 1 184 ? -27.039 -14.219 34.075 1.00 70.56 184 ALA A N 1
ATOM 1602 C CA . ALA A 1 184 ? -27.905 -15.004 33.203 1.00 70.56 184 ALA A CA 1
ATOM 1603 C C . ALA A 1 184 ? -29.079 -15.581 34.013 1.00 70.56 184 ALA A C 1
ATOM 1605 O O . ALA A 1 184 ? -28.980 -16.661 34.610 1.00 70.56 184 ALA A O 1
ATOM 1606 N N . LEU A 1 185 ? -30.193 -14.848 34.063 1.00 70.62 185 LEU A N 1
ATOM 1607 C CA . LEU A 1 185 ? -31.418 -15.278 34.741 1.00 70.62 185 LEU A CA 1
ATOM 1608 C C . LEU A 1 185 ? -32.149 -16.382 33.965 1.00 70.62 185 LEU A C 1
ATOM 1610 O O . LEU A 1 185 ? -32.883 -17.163 34.573 1.00 70.62 185 LEU A O 1
ATOM 1614 N N . LYS A 1 186 ? -31.933 -16.497 32.647 1.00 74.75 186 LYS A N 1
ATOM 1615 C CA . LYS A 1 186 ? -32.558 -17.551 31.838 1.00 74.75 186 LYS A CA 1
ATOM 1616 C C . LYS A 1 186 ? -31.792 -18.865 31.940 1.00 74.75 186 LYS A C 1
ATOM 1618 O O . LYS A 1 186 ? -30.565 -18.905 31.874 1.00 74.75 186 LYS A O 1
ATOM 1623 N N . ALA A 1 187 ? -32.527 -19.972 32.048 1.00 68.50 187 ALA A N 1
ATOM 1624 C CA . ALA A 1 187 ? -31.950 -21.315 32.124 1.00 68.50 187 ALA A CA 1
ATOM 1625 C C . ALA A 1 187 ? -31.080 -21.685 30.918 1.00 68.50 187 ALA A C 1
ATOM 1627 O O . ALA A 1 187 ? -30.070 -22.350 31.105 1.00 68.50 187 ALA A O 1
ATOM 1628 N N . SER A 1 188 ? -31.414 -21.184 29.730 1.00 77.44 188 SER A N 1
ATOM 1629 C CA . SER A 1 188 ? -30.688 -21.449 28.485 1.00 77.44 188 SER A CA 1
ATOM 1630 C C . SER A 1 188 ? -29.377 -20.675 28.326 1.00 77.44 188 SER A C 1
ATOM 1632 O O . SER A 1 188 ? -28.589 -21.013 27.454 1.00 77.44 188 SER A O 1
ATOM 1634 N N . GLU A 1 189 ? -29.154 -19.621 29.112 1.00 82.12 189 GLU A N 1
ATOM 1635 C CA . GLU A 1 189 ? -28.017 -18.701 28.940 1.00 82.12 189 GLU A CA 1
ATOM 1636 C C . GLU A 1 189 ? -26.832 -19.041 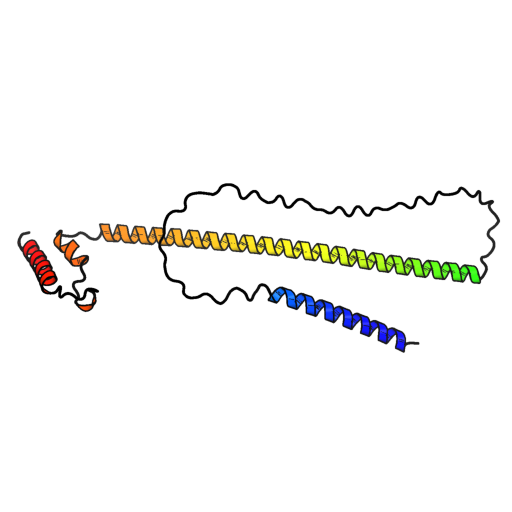29.857 1.00 82.12 189 GLU A C 1
ATOM 1638 O O . GLU A 1 189 ? -25.758 -18.466 29.712 1.00 82.12 189 GLU A O 1
ATOM 1643 N N . TYR A 1 190 ? -27.002 -19.956 30.821 1.00 85.44 190 TYR A N 1
ATOM 1644 C CA . TYR A 1 190 ? -25.930 -20.313 31.749 1.00 85.44 190 TYR A CA 1
ATOM 1645 C C . TYR A 1 190 ? -25.076 -21.457 31.189 1.00 85.44 190 TYR A C 1
ATOM 1647 O O . TYR A 1 190 ? -25.594 -22.559 31.017 1.00 85.44 190 TYR A O 1
ATOM 1655 N N . PRO A 1 191 ? -23.770 -21.236 30.950 1.00 82.69 191 PRO A N 1
ATOM 1656 C CA . PRO A 1 191 ? -22.893 -22.240 30.344 1.00 82.69 191 PRO A CA 1
ATOM 1657 C C . PRO A 1 191 ? -22.459 -23.346 31.324 1.00 82.69 191 PRO A C 1
ATOM 1659 O O . PRO A 1 191 ? -21.801 -24.304 30.924 1.00 82.69 191 PRO A O 1
ATOM 1662 N N . GLY A 1 192 ? -22.777 -23.221 32.618 1.00 84.00 192 GLY A N 1
ATOM 1663 C CA . GLY A 1 192 ? -22.338 -24.162 33.648 1.00 84.00 192 GLY A CA 1
ATOM 1664 C C . GLY A 1 192 ? -23.234 -25.399 33.782 1.00 84.00 192 GLY A C 1
ATOM 1665 O O . GLY A 1 192 ? -24.446 -25.346 33.598 1.00 84.00 192 GLY A O 1
ATOM 1666 N N . ARG A 1 193 ? -22.625 -26.526 34.175 1.00 84.81 193 ARG A N 1
ATOM 1667 C CA . ARG A 1 193 ? -23.306 -27.823 34.371 1.00 84.81 193 ARG A CA 1
ATOM 1668 C C . ARG A 1 193 ? -24.095 -27.918 35.687 1.00 84.81 193 ARG A C 1
ATOM 1670 O O . ARG A 1 193 ? -24.927 -28.806 35.843 1.00 84.81 193 ARG A O 1
ATOM 1677 N N . THR A 1 194 ? -23.803 -27.052 36.654 1.00 87.12 194 THR A N 1
ATOM 1678 C CA . THR A 1 194 ? -24.435 -27.051 37.982 1.00 87.12 194 THR A CA 1
ATOM 1679 C C . THR A 1 194 ? -25.764 -26.307 37.978 1.00 87.12 194 THR A C 1
ATOM 1681 O O . THR A 1 194 ? -25.878 -25.245 37.371 1.00 87.12 194 THR A O 1
ATOM 1684 N N . ASP A 1 195 ? -26.748 -26.827 38.715 1.00 87.25 195 ASP A N 1
ATOM 1685 C CA . ASP A 1 195 ? -28.046 -26.173 38.862 1.00 87.25 195 ASP A CA 1
ATOM 1686 C C . ASP A 1 195 ? -27.933 -24.891 39.704 1.00 87.25 195 ASP A C 1
ATOM 1688 O O . ASP A 1 195 ? -27.694 -24.923 40.912 1.00 87.25 195 ASP A O 1
ATOM 1692 N N . VAL A 1 196 ? -28.127 -23.750 39.043 1.00 87.56 196 VAL A N 1
ATOM 1693 C CA . VAL A 1 196 ? -28.120 -22.411 39.647 1.00 87.56 196 VAL A CA 1
ATOM 1694 C C . VAL A 1 196 ? -29.529 -21.862 39.905 1.00 87.56 196 VAL A C 1
ATOM 1696 O O . VAL A 1 196 ? -29.678 -20.690 40.252 1.00 87.56 196 VAL A O 1
ATOM 1699 N N . THR A 1 197 ? -30.578 -22.682 39.777 1.00 87.12 197 THR A N 1
ATOM 1700 C CA . THR A 1 197 ? -31.982 -22.248 39.911 1.00 87.12 197 THR A CA 1
ATOM 1701 C C . THR A 1 197 ? -32.261 -21.630 41.279 1.00 87.12 197 THR A C 1
ATOM 1703 O O . THR A 1 197 ? -32.780 -20.518 41.353 1.00 87.12 197 THR A O 1
ATOM 1706 N N . ARG A 1 198 ? -31.819 -22.278 42.366 1.00 88.62 198 ARG A N 1
ATOM 1707 C CA . ARG A 1 198 ? -31.997 -21.754 43.735 1.00 88.62 198 ARG A CA 1
ATOM 1708 C C . ARG A 1 198 ? -31.259 -20.437 43.967 1.00 88.62 198 ARG A C 1
ATOM 1710 O O . ARG A 1 198 ? -31.759 -19.564 44.667 1.00 88.62 198 ARG A O 1
ATOM 1717 N N . MET A 1 199 ? -30.075 -20.287 43.374 1.00 87.69 199 MET A N 1
ATOM 1718 C CA . MET A 1 199 ? -29.293 -19.054 43.469 1.00 87.69 199 MET A CA 1
ATOM 1719 C C . MET A 1 199 ? -29.996 -17.907 42.736 1.00 87.69 199 MET A C 1
ATOM 1721 O O . MET A 1 199 ? -30.109 -16.811 43.278 1.00 87.69 199 MET A O 1
ATOM 1725 N N . ARG A 1 200 ? -30.527 -18.164 41.534 1.00 87.56 200 ARG A N 1
ATOM 1726 C CA . ARG A 1 200 ? -31.314 -17.177 40.778 1.00 87.56 200 ARG A CA 1
ATOM 1727 C C . ARG A 1 200 ? -32.560 -16.747 41.535 1.00 87.56 200 ARG A C 1
ATOM 1729 O O . ARG A 1 200 ? -32.832 -15.555 41.636 1.00 87.56 200 ARG A O 1
ATOM 1736 N N . GLU A 1 201 ? -33.288 -17.709 42.089 1.00 89.06 201 GLU A N 1
ATOM 1737 C CA . GLU A 1 201 ? -34.500 -17.453 42.861 1.00 89.06 201 GLU A CA 1
ATOM 1738 C C . GLU A 1 201 ? -34.200 -16.612 44.112 1.00 89.06 201 GLU A C 1
ATOM 1740 O O . GLU A 1 201 ? -34.901 -15.638 44.384 1.00 89.06 201 GLU A O 1
ATOM 1745 N N . ALA A 1 202 ? -33.094 -16.896 44.810 1.00 89.12 202 ALA A N 1
ATOM 1746 C CA . ALA A 1 202 ? -32.636 -16.093 45.944 1.00 89.12 202 ALA A CA 1
ATOM 1747 C C . ALA A 1 202 ? -32.320 -14.635 45.557 1.00 89.12 202 ALA A C 1
ATOM 1749 O O . ALA A 1 202 ? -32.706 -13.716 46.279 1.00 89.12 202 ALA A O 1
ATOM 1750 N N . ILE A 1 203 ? -31.666 -14.407 44.412 1.00 87.00 203 ILE A N 1
ATOM 1751 C CA . ILE A 1 203 ? -31.333 -13.057 43.926 1.00 87.00 203 ILE A CA 1
ATOM 1752 C C . ILE A 1 203 ? -32.599 -12.284 43.530 1.00 87.00 203 ILE A C 1
ATOM 1754 O O . ILE A 1 203 ? -32.741 -11.115 43.888 1.00 87.00 203 ILE A O 1
ATOM 1758 N N . VAL A 1 204 ? -33.547 -12.934 42.845 1.00 87.12 204 VAL A N 1
ATOM 1759 C CA . VAL A 1 204 ? -34.838 -12.322 42.480 1.00 87.12 204 VAL A CA 1
ATOM 1760 C C . VAL A 1 204 ? -35.648 -11.958 43.724 1.00 87.12 204 VAL A C 1
ATOM 1762 O O . VAL A 1 204 ? -36.229 -10.876 43.780 1.00 87.12 204 VAL A O 1
ATOM 1765 N N . ASN A 1 205 ? -35.668 -12.829 44.733 1.00 89.00 205 ASN A N 1
ATOM 1766 C CA . ASN A 1 205 ? -36.370 -12.554 45.982 1.00 89.00 205 ASN A CA 1
ATOM 1767 C C . ASN A 1 205 ? -35.717 -11.401 46.7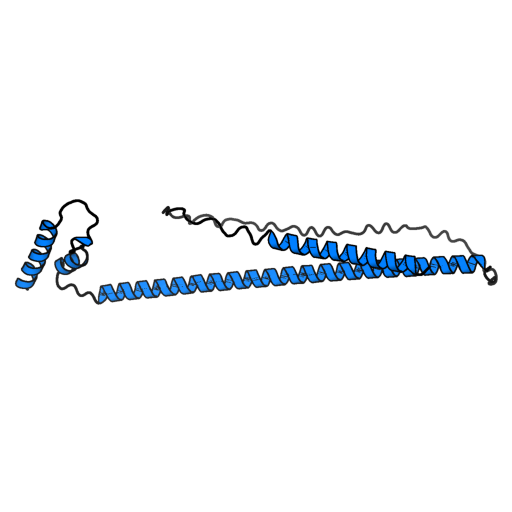52 1.00 89.00 205 ASN A C 1
ATOM 1769 O O . ASN A 1 205 ? -36.433 -10.529 47.230 1.00 89.00 205 ASN A O 1
ATOM 1773 N N . LYS A 1 206 ? -34.379 -11.314 46.791 1.00 87.50 206 LYS A N 1
ATOM 1774 C CA . LYS A 1 206 ? -33.713 -10.159 47.414 1.00 87.50 206 LYS A CA 1
ATOM 1775 C C . LYS A 1 206 ? -33.943 -8.838 46.708 1.00 87.50 206 LYS A C 1
ATOM 1777 O O . LYS A 1 206 ? -34.146 -7.843 47.394 1.00 87.50 206 LYS A O 1
ATOM 1782 N N . LYS A 1 207 ? -34.033 -8.835 45.380 1.00 85.44 207 LYS A N 1
ATOM 1783 C CA . LYS A 1 207 ? -34.463 -7.642 44.646 1.00 85.44 207 LYS A CA 1
ATOM 1784 C C . LYS A 1 207 ? -35.864 -7.180 45.081 1.00 85.44 207 LYS A C 1
ATOM 1786 O O . LYS A 1 207 ? -36.048 -6.005 45.376 1.00 85.44 207 LYS A O 1
ATOM 1791 N N . LYS A 1 208 ? -36.833 -8.098 45.168 1.00 87.00 208 LYS A N 1
ATOM 1792 C CA . LYS A 1 208 ? -38.209 -7.779 45.601 1.00 87.00 208 LYS A CA 1
ATOM 1793 C C . LYS A 1 208 ? -38.273 -7.296 47.053 1.00 87.00 208 LYS A C 1
ATOM 1795 O O . LYS A 1 208 ? -39.008 -6.361 47.349 1.00 87.00 208 LYS A O 1
ATOM 1800 N N . ASP A 1 209 ? -37.504 -7.916 47.947 1.00 85.81 209 ASP A N 1
ATOM 1801 C CA . ASP A 1 209 ? -37.450 -7.528 49.363 1.00 85.81 209 ASP A CA 1
ATOM 1802 C C . ASP A 1 209 ? -36.971 -6.075 49.536 1.00 85.81 209 ASP A C 1
ATOM 1804 O O . ASP A 1 209 ? -37.517 -5.342 50.363 1.00 85.81 209 ASP A O 1
ATOM 1808 N N . GLU A 1 210 ? -35.971 -5.654 48.753 1.00 82.12 210 GLU A N 1
ATOM 1809 C CA . GLU A 1 210 ? -35.447 -4.282 48.773 1.00 82.12 210 GLU A CA 1
ATOM 1810 C C . GLU A 1 210 ? -36.404 -3.267 48.134 1.00 82.12 210 GLU A C 1
ATOM 1812 O O . GLU A 1 210 ? -36.520 -2.149 48.631 1.00 82.12 210 GLU A O 1
ATOM 1817 N N . GLU A 1 211 ? -37.135 -3.649 47.081 1.00 81.38 211 GLU A N 1
ATOM 1818 C CA . GLU A 1 211 ? -38.175 -2.803 46.471 1.00 81.38 211 GLU A CA 1
ATOM 1819 C C . GLU A 1 211 ? -39.343 -2.513 47.428 1.00 81.38 211 GLU A C 1
ATOM 1821 O O . GLU A 1 211 ? -40.004 -1.491 47.282 1.00 81.38 211 GLU A O 1
ATOM 1826 N N . HIS A 1 212 ? -39.597 -3.383 48.410 1.00 78.25 212 HIS 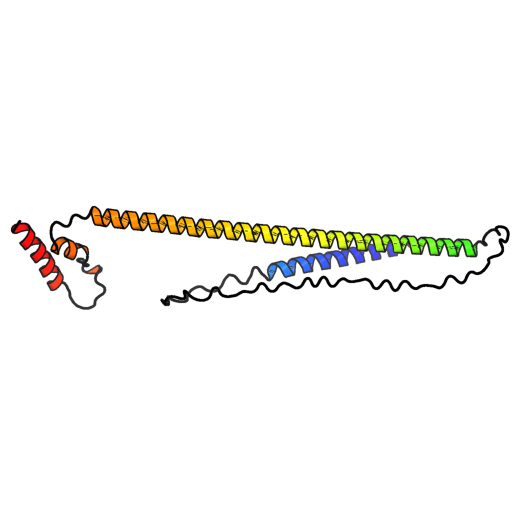A N 1
ATOM 1827 C CA . HIS A 1 212 ? -40.644 -3.188 49.418 1.00 78.25 212 HIS A CA 1
ATOM 1828 C C . HIS A 1 212 ? -40.203 -2.384 50.652 1.00 78.25 212 HIS A C 1
ATOM 1830 O O . HIS A 1 212 ? -41.058 -2.011 51.455 1.00 78.25 212 HIS A O 1
ATOM 1836 N N . HIS A 1 213 ? -38.899 -2.144 50.832 1.00 69.00 213 HIS A N 1
ATOM 1837 C CA . HIS A 1 213 ? -38.357 -1.387 51.971 1.00 69.00 213 HIS A CA 1
ATOM 1838 C C . HIS A 1 213 ? -38.054 0.088 51.653 1.00 69.00 213 HIS A C 1
ATOM 1840 O O . HIS A 1 213 ? -37.805 0.852 52.587 1.00 69.00 213 HIS A O 1
ATOM 1846 N N . ASN A 1 214 ? -38.086 0.476 50.374 1.00 58.06 214 ASN A N 1
ATOM 1847 C CA . ASN A 1 214 ? -38.011 1.866 49.903 1.00 58.06 214 ASN A CA 1
ATOM 1848 C C . ASN A 1 214 ? -39.401 2.398 49.545 1.00 58.06 214 ASN A C 1
ATOM 1850 O O . ASN A 1 214 ? -39.611 3.619 49.717 1.00 58.06 214 ASN A O 1
#

Foldseek 3Di:
DVVVVVVVVVVVVVVVVVVVVVVVVVVVVPPPPPDDDPDDDDDDDDDDPDDPPDPPDPPPPPPPPPPPVPPPVPCPPPPPPPDDDDDDDDDDPVVVVVVVVVVVVVVVVVVVVVVVVVVVVVVVVVVVVVVVVVVVVVVVVVVVVVVVVVVVVVVVVVVVVVVVVVVVVPPDPDPLSVVLVPDDLDPVPDPDPDDCPVVSVVSVVVVVVVVVVD

Secondary structure (DSSP, 8-state):
-HHHHHHHHHHHHHHHHHHHHHHHHHGGGSTTSSS-----------------------------------------------------PPPPHHHHHHHHHHHHHHHHHHHHHHHHHHHHHHHHHHHHHHHHHHHHHHHHHHHHHHHHHHHHHHHHHHHHHHHHHHHHH---SSHHHHHHHHS--SGGG---SS--HHHHHHHHHHHHHHHTT-

Solvent-accessible surface area (backbone atoms only — not comparable to full-atom values): 13541 Å² total; per-residue (Å²): 124,68,73,62,60,58,55,53,55,57,54,51,56,57,53,54,56,53,56,61,56,53,61,65,56,62,68,58,70,74,71,74,80,81,82,88,82,84,88,79,78,92,74,91,77,81,88,79,89,79,78,92,73,74,83,68,68,75,73,73,67,79,72,69,72,71,75,68,73,76,73,72,71,76,76,71,74,76,73,82,72,85,73,76,87,68,79,89,70,81,74,52,75,70,54,51,55,52,50,50,53,54,48,54,50,50,54,52,51,50,52,54,52,52,52,51,52,51,53,52,52,49,51,52,49,53,54,48,52,54,52,51,52,54,50,51,53,53,49,52,51,51,50,54,51,50,52,55,49,50,52,50,56,48,51,51,51,52,50,49,48,53,52,50,51,51,58,68,68,55,75,63,92,43,76,51,52,51,51,59,72,74,44,70,79,50,82,89,66,50,91,66,93,67,89,54,64,68,60,50,52,53,53,54,50,51,38,52,58,53,66,74,75,111

Mean predicted aligned error: 19.49 Å

Radius of gyration: 42.57 Å; Cα contacts (8 Å, |Δi|>4): 18; chains: 1; bounding box: 93×43×115 Å

Sequence (214 aa):
MDDFFQQEEQQQEHQEQQYDQEQQGEDNYFENQQQEGEDHENHENQDNQDNFENYQQPQSGNSQQQYQEQNQEYNWEGGQNQQEQQPAQQLTPEEQDREERKRKLREAEEQRTQQIIQRQEEERTQKQERRQKAQEELQQWKEQREQGIERRRQANREEEQAMQEGKQNQQYKSSFDKVSQNIALKASEYPGRTDVTRMREAIVNKKKDEEHHN

pLDDT: mean 72.92, std 20.85, range [38.03, 98.44]

Organism: Pseudocohnilembus persalinus (NCBI:txid266149)

InterPro domains:
  IPR000996 Clathrin light chain [PF01086] (11-211)